Protein AF-A0A1I5J3M9-F1 (afdb_monomer_lite)

Secondary structure (DSSP, 8-state):
---HHHHHHHHHHHHIIIIIHHHHHHHHHHS----TTS-HHHHHHHHHHHHHHHHHHHHHHHHTTHHHHHHHHHHHTTSTTS-HHHHHHHHHHHHHHHHHHHHHHHHHTTTEEEEETTHHHHHHHHHHHHHHHHHHHHHHHHHHTTSS---HHHHHHHHHHHHHHHHHHHHHHTEEEEEETTSSEEEEEETTEEEEEE-SSS--EEEEETTEEEEE-SS-EEEEPPPPHHHHHHHHHHHHTT-

Sequence (243 aa):
MSTNFEKILLLILHSLIVFGYPMVTLYCMSQFYTNDRIENIKKKKTNYLVKTMVVMWVIILAVNDVFEKSWRYLLNIFDSETEASELINFALCVFLMEIILFLVIMSVNHDKINIYKYASARKIFLVAQLSSSIAWIILLLIRYSNIYKIEKKTMLICIWINLVLLTGFILSSSFNLSISKSRNWICVNQLFIQKLITSDEEHFKVKKCDNSYMISNGLTEVKIFRVNKSGLNRIECLLEVER

Foldseek 3Di:
DCPVVNLLVLLLVLLCLAQVLVLVLQLLLQFQQADPVDDDVVSVVVSVVVNVVSVVVVVVCVVVCVNVVSVVVLLCCLDPPHALVSVLSNLVSNVVSLVVVVVVVVVSCPQKDKAFPLVVQLVVLVVQLVVLSVVLNVVSVCVNVVVDDDHSVNNVVSVVSNSVSSNSNSQRSSQIWIAGNVRQWIWGGNRNDIDIDGCPPAQWDWDDDDQWIWIDRPPDIDTHGDGPPVSVVVVVVSRVVVD

Radius of gyration: 21.71 Å; chains: 1; bounding box: 48×36×60 Å

Structure (mmCIF, N/CA/C/O backbone):
data_AF-A0A1I5J3M9-F1
#
_entry.id   AF-A0A1I5J3M9-F1
#
loop_
_atom_site.group_PDB
_atom_site.id
_atom_site.type_symbol
_atom_site.label_atom_id
_atom_site.label_alt_id
_atom_site.label_comp_id
_atom_site.label_asym_id
_atom_site.label_entity_id
_atom_site.label_seq_id
_atom_site.pdbx_PDB_ins_code
_atom_site.Cartn_x
_atom_site.Cartn_y
_atom_site.Cartn_z
_atom_site.occupancy
_atom_site.B_iso_or_equiv
_atom_site.auth_seq_id
_atom_site.auth_comp_id
_atom_site.auth_asym_id
_atom_site.auth_atom_id
_atom_site.pdbx_PDB_model_num
ATOM 1 N N . MET A 1 1 ? -11.336 -17.449 32.419 1.00 45.75 1 MET A N 1
ATOM 2 C CA . MET A 1 1 ? -10.656 -16.142 32.340 1.00 45.75 1 MET A CA 1
ATOM 3 C C . MET A 1 1 ? -9.749 -16.182 31.126 1.00 45.75 1 MET A C 1
ATOM 5 O O . MET A 1 1 ? -8.671 -16.747 31.238 1.00 45.75 1 MET A O 1
ATOM 9 N N . SER A 1 2 ? -10.187 -15.668 29.971 1.00 52.28 2 SER A N 1
ATOM 10 C CA . SER A 1 2 ? -9.226 -15.355 28.909 1.00 52.28 2 SER A CA 1
ATOM 11 C C . SER A 1 2 ? -8.296 -14.296 29.482 1.00 52.28 2 SER A C 1
ATOM 13 O O . SER A 1 2 ? -8.767 -13.249 29.940 1.00 52.28 2 SER A O 1
ATOM 15 N N . THR A 1 3 ? -7.009 -14.593 29.564 1.00 74.38 3 THR A N 1
ATOM 16 C CA . THR A 1 3 ? -6.032 -13.651 30.115 1.00 74.38 3 THR A CA 1
ATOM 17 C C . THR A 1 3 ? -6.100 -12.330 29.333 1.00 74.38 3 THR A C 1
ATOM 19 O O . THR A 1 3 ? -6.378 -12.341 28.136 1.00 74.38 3 THR A O 1
ATOM 22 N N . ASN A 1 4 ? -5.869 -11.168 29.962 1.00 79.00 4 ASN A N 1
ATOM 23 C CA . ASN A 1 4 ? -5.841 -9.869 29.249 1.00 79.00 4 ASN A CA 1
ATOM 24 C C . ASN A 1 4 ? -4.944 -9.905 27.994 1.00 79.00 4 ASN A C 1
ATOM 26 O O . ASN A 1 4 ? -5.192 -9.208 27.014 1.00 79.00 4 ASN A O 1
ATOM 30 N N . PHE A 1 5 ? -3.939 -10.779 28.010 1.00 82.50 5 PHE A N 1
ATOM 31 C CA . PHE A 1 5 ? -3.099 -11.117 26.874 1.00 82.50 5 PHE A CA 1
ATOM 32 C C . PHE A 1 5 ? -3.868 -11.689 25.666 1.00 82.50 5 PHE A C 1
ATOM 34 O O . PHE A 1 5 ? -3.662 -11.223 24.549 1.00 82.50 5 PHE A O 1
ATOM 41 N N . GLU A 1 6 ? -4.784 -12.643 25.861 1.00 86.38 6 GLU A N 1
ATOM 42 C CA . GLU A 1 6 ? -5.608 -13.216 24.781 1.00 86.38 6 GLU A CA 1
ATOM 43 C C . GLU A 1 6 ? -6.490 -12.159 24.113 1.00 86.38 6 GLU A C 1
ATOM 45 O O . GLU A 1 6 ? -6.593 -12.126 22.887 1.00 86.38 6 GLU A O 1
ATOM 50 N N . LYS A 1 7 ? -7.076 -11.250 24.905 1.00 83.81 7 LYS A N 1
ATOM 51 C CA . LYS A 1 7 ? -7.868 -10.131 24.373 1.00 83.81 7 LYS A CA 1
ATOM 52 C C . LYS A 1 7 ? -7.024 -9.219 23.483 1.00 83.81 7 LYS A C 1
ATOM 54 O O . LYS A 1 7 ? -7.454 -8.863 22.387 1.00 83.81 7 LYS A O 1
ATOM 59 N N . ILE A 1 8 ? -5.814 -8.870 23.929 1.00 85.44 8 ILE A N 1
ATOM 60 C CA . ILE A 1 8 ? -4.873 -8.052 23.150 1.00 85.44 8 ILE A CA 1
ATOM 61 C C . ILE A 1 8 ? -4.453 -8.785 21.869 1.00 85.44 8 ILE A C 1
ATOM 63 O O . ILE A 1 8 ? -4.427 -8.184 20.798 1.00 85.44 8 ILE A O 1
ATOM 67 N N . LEU A 1 9 ? -4.174 -10.088 21.943 1.00 88.56 9 LEU A N 1
ATOM 68 C CA . LEU A 1 9 ? -3.794 -10.883 20.775 1.00 88.56 9 LEU A CA 1
ATOM 69 C C . LEU A 1 9 ? -4.918 -10.938 19.728 1.00 88.56 9 LEU A C 1
ATOM 71 O O . LEU A 1 9 ? -4.662 -10.725 18.542 1.00 88.56 9 LEU A O 1
ATOM 75 N N . LEU A 1 10 ? -6.164 -11.167 20.158 1.00 90.12 10 LEU A N 1
ATOM 76 C CA . LEU A 1 10 ? -7.339 -11.136 19.280 1.00 90.12 10 LEU A CA 1
ATOM 77 C C . LEU A 1 10 ? -7.523 -9.760 18.638 1.00 90.12 10 LEU A C 1
ATOM 79 O O . LEU A 1 10 ? -7.796 -9.661 17.442 1.00 90.12 10 LEU A O 1
ATOM 83 N N . LEU A 1 11 ? -7.316 -8.693 19.409 1.00 89.12 11 LEU A N 1
ATOM 84 C CA . LEU A 1 11 ? -7.400 -7.323 18.920 1.00 89.12 11 LEU A CA 1
ATOM 85 C C . LEU A 1 11 ? -6.378 -7.034 17.818 1.00 89.12 11 LEU A C 1
ATOM 87 O O . LEU A 1 11 ? -6.728 -6.457 16.785 1.00 89.12 11 LEU A O 1
ATOM 91 N N . ILE A 1 12 ? -5.131 -7.471 18.016 1.00 89.81 12 ILE A N 1
ATOM 92 C CA . ILE A 1 12 ? -4.054 -7.357 17.028 1.00 89.81 12 ILE A CA 1
ATOM 93 C C . ILE A 1 12 ? -4.412 -8.145 15.768 1.00 89.81 12 ILE A C 1
ATOM 95 O O . ILE A 1 12 ? -4.296 -7.611 14.665 1.00 89.81 12 ILE A O 1
ATOM 99 N N . LEU A 1 13 ? -4.879 -9.387 15.917 1.00 92.25 13 LEU A N 1
ATOM 100 C CA . LEU A 1 13 ? -5.241 -10.253 14.796 1.00 92.25 13 LEU A CA 1
ATOM 101 C C . LEU A 1 13 ? -6.371 -9.650 13.952 1.00 92.25 13 LEU A C 1
ATOM 103 O O . LEU A 1 13 ? -6.230 -9.521 12.736 1.00 92.25 13 LEU A O 1
ATOM 107 N N . HIS A 1 14 ? -7.471 -9.235 14.582 1.00 92.19 14 HIS A N 1
ATOM 108 C CA . HIS A 1 14 ? -8.600 -8.640 13.866 1.00 92.19 14 HIS A CA 1
ATOM 109 C C . HIS A 1 14 ? -8.229 -7.293 13.232 1.00 92.19 14 HIS A C 1
ATOM 111 O O . HIS A 1 14 ? -8.630 -7.020 12.099 1.00 92.19 14 HIS A O 1
ATOM 117 N N . SER A 1 15 ? -7.394 -6.488 13.898 1.00 89.12 15 SER A N 1
ATOM 118 C CA . SER A 1 15 ? -6.856 -5.250 13.317 1.00 89.12 15 SER A CA 1
ATOM 119 C C . SER A 1 15 ? -5.950 -5.529 12.114 1.00 89.12 15 SER A C 1
ATOM 121 O O . SER A 1 15 ? -6.024 -4.815 11.114 1.00 89.12 15 SER A O 1
ATOM 123 N N . LEU A 1 16 ? -5.133 -6.588 12.157 1.00 90.25 16 LEU A N 1
ATOM 124 C CA . LEU A 1 16 ? -4.299 -7.005 11.027 1.00 90.25 16 LEU A CA 1
ATOM 125 C C . LEU A 1 16 ? -5.157 -7.420 9.834 1.00 90.25 16 LEU A C 1
ATOM 127 O O . LEU A 1 16 ? -4.876 -7.004 8.715 1.00 90.25 16 LEU A O 1
ATOM 131 N N . ILE A 1 17 ? -6.209 -8.206 10.067 1.00 91.50 17 ILE A N 1
ATOM 132 C CA . ILE A 1 17 ? -7.122 -8.670 9.017 1.00 91.50 17 ILE A CA 1
ATOM 133 C C . ILE A 1 17 ? -7.850 -7.495 8.358 1.00 91.50 17 ILE A C 1
ATOM 135 O O . ILE A 1 17 ? -7.991 -7.482 7.140 1.00 91.50 17 ILE A O 1
ATOM 139 N N . VAL A 1 18 ? -8.310 -6.512 9.133 1.00 89.38 18 VAL A N 1
ATOM 140 C CA . VAL A 1 18 ? -9.121 -5.399 8.610 1.00 89.38 18 VAL A CA 1
ATOM 141 C C . VAL A 1 18 ? -8.263 -4.282 8.015 1.00 89.38 18 VAL A C 1
ATOM 143 O O . VAL A 1 18 ? -8.567 -3.794 6.929 1.00 89.38 18 VAL A O 1
ATOM 146 N N . PHE A 1 19 ? -7.199 -3.864 8.701 1.00 86.12 19 PHE A N 1
ATOM 147 C CA . PHE A 1 19 ? -6.425 -2.675 8.324 1.00 86.12 19 PHE A CA 1
ATOM 148 C C . PHE A 1 19 ? -5.106 -3.016 7.634 1.00 86.12 19 PHE A C 1
ATOM 150 O O . PHE A 1 19 ? -4.717 -2.346 6.681 1.00 86.12 19 PHE A O 1
ATOM 157 N N . GLY A 1 20 ? -4.412 -4.061 8.085 1.00 87.12 20 GLY A N 1
ATOM 158 C CA . GLY A 1 20 ? -3.105 -4.429 7.539 1.00 87.12 20 GLY A CA 1
ATOM 159 C C . GLY A 1 20 ? -3.219 -5.164 6.206 1.00 87.12 20 GLY A C 1
ATOM 160 O O . GLY A 1 20 ? -2.681 -4.735 5.184 1.00 87.12 20 GLY A O 1
ATOM 161 N N . TYR A 1 21 ? -3.943 -6.279 6.206 1.00 89.00 21 TYR A N 1
ATOM 162 C CA . TYR A 1 21 ? -3.964 -7.236 5.110 1.00 89.00 21 TYR A CA 1
ATOM 163 C C . TYR A 1 21 ? -4.503 -6.659 3.786 1.00 89.00 21 TYR A C 1
ATOM 165 O O . TYR A 1 21 ? -3.836 -6.838 2.760 1.00 89.00 21 TYR A O 1
ATOM 173 N N . PRO A 1 22 ? -5.620 -5.898 3.752 1.00 89.75 22 PRO A N 1
ATOM 174 C CA . PRO A 1 22 ? -6.106 -5.286 2.516 1.00 89.75 22 PRO A CA 1
ATOM 175 C C . PRO A 1 22 ? -5.127 -4.253 1.954 1.00 89.75 22 PRO A C 1
ATOM 177 O O . PRO A 1 22 ? -4.939 -4.175 0.742 1.00 89.75 22 PRO A O 1
ATOM 180 N N . MET A 1 23 ? -4.455 -3.498 2.825 1.00 88.88 23 MET A N 1
ATOM 181 C CA . MET A 1 23 ? -3.492 -2.471 2.427 1.00 88.88 23 MET A CA 1
ATOM 182 C C . MET A 1 23 ? -2.207 -3.079 1.859 1.00 88.88 23 MET A C 1
ATOM 184 O O . MET A 1 23 ? -1.745 -2.663 0.794 1.00 88.88 23 MET A O 1
ATOM 188 N N . VAL A 1 24 ? -1.665 -4.117 2.505 1.00 87.75 24 VAL A N 1
ATOM 189 C CA . VAL A 1 24 ? -0.533 -4.893 1.969 1.00 87.75 24 VAL A CA 1
ATOM 190 C C . VAL A 1 24 ? -0.911 -5.524 0.631 1.00 87.75 24 VAL A C 1
ATOM 192 O O . VAL A 1 24 ? -0.144 -5.437 -0.326 1.00 87.75 24 VAL A O 1
ATOM 195 N N . THR A 1 25 ? -2.112 -6.096 0.533 1.00 90.88 25 THR A N 1
ATOM 196 C CA . THR A 1 25 ? -2.615 -6.697 -0.707 1.00 90.88 25 THR A CA 1
ATOM 197 C C . THR A 1 25 ? -2.680 -5.675 -1.834 1.00 90.88 25 THR A C 1
ATOM 199 O O . THR A 1 25 ? -2.143 -5.916 -2.917 1.00 90.88 25 THR A O 1
ATOM 202 N N . LEU A 1 26 ? -3.285 -4.514 -1.576 1.00 90.94 26 LEU A N 1
ATOM 203 C CA . LEU A 1 26 ? -3.384 -3.432 -2.546 1.00 90.94 26 LEU A CA 1
ATOM 204 C C . LEU A 1 26 ? -1.997 -2.991 -3.024 1.00 90.94 26 LEU A C 1
ATOM 206 O O . LEU A 1 26 ? -1.785 -2.861 -4.229 1.00 90.94 26 LEU A O 1
ATOM 210 N N . TYR A 1 27 ? -1.046 -2.830 -2.100 1.00 89.00 27 TYR A N 1
ATOM 211 C CA . TYR A 1 27 ? 0.335 -2.477 -2.420 1.00 89.00 27 TYR A CA 1
ATOM 212 C C . TYR A 1 27 ? 1.037 -3.553 -3.267 1.00 89.00 27 TYR A C 1
ATOM 214 O O . TYR A 1 27 ? 1.650 -3.239 -4.287 1.00 89.00 27 TYR A O 1
ATOM 222 N N . CYS A 1 28 ? 0.923 -4.833 -2.903 1.00 88.50 28 CYS A N 1
ATOM 223 C CA . CYS A 1 28 ? 1.492 -5.940 -3.678 1.00 88.50 28 CYS A CA 1
ATOM 224 C C . CYS A 1 28 ? 0.889 -6.029 -5.084 1.00 88.50 28 CYS A C 1
ATOM 226 O O . CYS A 1 28 ? 1.600 -6.288 -6.057 1.00 88.50 28 CYS A O 1
ATOM 228 N N . MET A 1 29 ? -0.416 -5.791 -5.213 1.00 90.88 29 MET A N 1
ATOM 229 C CA . MET A 1 29 ? -1.095 -5.808 -6.505 1.00 90.88 29 MET A CA 1
ATOM 230 C C . MET A 1 29 ? -0.683 -4.640 -7.390 1.00 90.88 29 MET A C 1
ATOM 232 O O . MET A 1 29 ? -0.606 -4.819 -8.606 1.00 90.88 29 MET A O 1
ATOM 236 N N . SER A 1 30 ? -0.369 -3.487 -6.802 1.00 90.81 30 SER A N 1
ATOM 237 C CA . SER A 1 30 ? -0.086 -2.249 -7.524 1.00 90.81 30 SER A CA 1
ATOM 238 C C . SER A 1 30 ? 1.397 -1.995 -7.827 1.00 90.81 30 SER A C 1
ATOM 240 O O . SER A 1 30 ? 1.723 -1.098 -8.605 1.00 90.81 30 SER A O 1
ATOM 242 N N . GLN A 1 31 ? 2.304 -2.781 -7.244 1.00 87.81 31 GLN A N 1
ATOM 243 C CA . GLN A 1 31 ? 3.750 -2.667 -7.449 1.00 87.81 31 GLN A CA 1
ATOM 244 C C . GLN A 1 31 ? 4.310 -3.886 -8.182 1.00 87.81 31 GLN A C 1
ATOM 246 O O . GLN A 1 31 ? 3.776 -4.993 -8.097 1.00 87.81 31 GLN A O 1
ATOM 251 N N . PHE A 1 32 ? 5.410 -3.698 -8.906 1.00 86.56 32 PHE A N 1
ATOM 252 C CA . PHE A 1 32 ? 6.241 -4.795 -9.386 1.00 86.56 32 PHE A CA 1
ATOM 253 C C . PHE A 1 32 ? 7.258 -5.173 -8.304 1.00 86.56 32 PHE A C 1
ATOM 255 O O . PHE A 1 32 ? 8.109 -4.367 -7.924 1.00 86.56 32 PHE A O 1
ATOM 262 N N . TYR A 1 33 ? 7.192 -6.409 -7.815 1.00 77.75 33 TYR A N 1
ATOM 263 C CA . TYR A 1 33 ? 8.132 -6.921 -6.828 1.00 77.75 33 TYR A CA 1
ATOM 264 C C . TYR A 1 33 ? 9.394 -7.463 -7.507 1.00 77.75 33 TYR A C 1
ATOM 266 O O . TYR A 1 33 ? 9.352 -8.426 -8.274 1.00 77.75 33 TYR A O 1
ATOM 274 N N . THR A 1 34 ? 10.534 -6.847 -7.203 1.00 71.56 34 THR A N 1
ATOM 275 C CA . THR A 1 34 ? 11.861 -7.302 -7.629 1.00 71.56 34 THR A CA 1
ATOM 276 C C . THR A 1 34 ? 12.726 -7.601 -6.410 1.00 71.56 34 THR A C 1
ATOM 278 O O . THR A 1 34 ? 12.855 -6.755 -5.521 1.00 71.56 34 THR A O 1
ATOM 281 N N . ASN A 1 35 ? 13.324 -8.794 -6.394 1.00 65.75 35 ASN A N 1
ATOM 282 C CA . ASN A 1 35 ? 14.407 -9.164 -5.487 1.00 65.75 35 ASN A CA 1
ATOM 283 C C . ASN A 1 35 ? 15.722 -9.123 -6.280 1.00 65.75 35 ASN A C 1
ATOM 285 O O . ASN A 1 35 ? 15.808 -9.702 -7.369 1.00 65.75 35 ASN A O 1
ATOM 289 N N . ASP A 1 36 ? 16.724 -8.416 -5.761 1.00 58.50 36 ASP A N 1
ATOM 290 C CA . ASP A 1 36 ? 17.990 -8.172 -6.458 1.00 58.50 36 ASP A CA 1
ATOM 291 C C . ASP A 1 36 ? 18.854 -9.433 -6.620 1.00 58.50 36 ASP A C 1
ATOM 293 O O . ASP A 1 36 ? 19.755 -9.447 -7.452 1.00 58.50 36 ASP A O 1
ATOM 297 N N . ARG A 1 37 ? 18.533 -10.527 -5.915 1.00 57.50 37 ARG A N 1
ATOM 298 C CA . ARG A 1 37 ? 19.267 -11.807 -5.981 1.00 57.50 37 ARG A CA 1
ATOM 299 C C . ARG A 1 37 ? 18.858 -12.742 -7.126 1.00 57.50 37 ARG A C 1
ATOM 301 O O . ARG A 1 37 ? 19.311 -13.881 -7.170 1.00 57.50 37 ARG A O 1
ATOM 308 N N . ILE A 1 38 ? 17.940 -12.328 -7.996 1.00 59.50 38 ILE A N 1
ATOM 309 C CA . ILE A 1 38 ? 17.234 -13.240 -8.904 1.00 59.50 38 ILE A CA 1
ATOM 310 C C . ILE A 1 38 ? 17.395 -12.786 -10.364 1.00 59.50 38 ILE A C 1
ATOM 312 O O . ILE A 1 38 ? 17.291 -11.603 -10.646 1.00 59.50 38 ILE A O 1
ATOM 316 N N . GLU A 1 39 ? 17.613 -13.705 -11.307 1.00 61.03 39 GLU A N 1
ATOM 317 C CA . GLU A 1 39 ? 17.683 -13.415 -12.756 1.00 61.03 39 GLU A CA 1
ATOM 318 C C . GLU A 1 39 ? 16.331 -12.960 -13.344 1.00 61.03 39 GLU A C 1
ATOM 320 O O . GLU A 1 39 ? 15.264 -13.255 -12.803 1.00 61.03 39 GLU A O 1
ATOM 325 N N . ASN A 1 40 ? 16.350 -12.292 -14.502 1.00 65.00 40 ASN A N 1
ATOM 326 C CA . ASN A 1 40 ? 15.195 -11.644 -15.142 1.00 65.00 40 ASN A CA 1
ATOM 327 C C . ASN A 1 40 ? 13.920 -12.518 -15.241 1.00 65.00 40 ASN A C 1
ATOM 329 O O . ASN A 1 40 ? 12.852 -12.138 -14.749 1.00 65.00 40 ASN A O 1
ATOM 333 N N . ILE A 1 41 ? 14.025 -13.728 -15.811 1.00 66.38 41 ILE A N 1
ATOM 334 C CA . ILE A 1 41 ? 12.883 -14.656 -15.955 1.00 66.38 41 ILE A CA 1
ATOM 335 C C . ILE A 1 41 ? 12.323 -15.046 -14.584 1.00 66.38 41 ILE A C 1
ATOM 337 O O . ILE A 1 41 ? 11.105 -15.093 -14.381 1.00 66.38 41 ILE A O 1
ATOM 341 N N . LYS A 1 42 ? 13.213 -15.299 -13.624 1.00 73.06 42 LYS A N 1
ATOM 342 C CA . LYS A 1 42 ? 12.837 -15.675 -12.265 1.00 73.06 42 LYS A CA 1
ATOM 343 C C . LYS A 1 42 ? 12.169 -14.490 -11.538 1.00 73.06 42 LYS A C 1
ATOM 345 O O . LYS A 1 42 ? 11.151 -14.714 -10.890 1.00 73.06 42 LYS A O 1
ATOM 350 N N . LYS A 1 43 ? 12.604 -13.230 -11.743 1.00 74.81 43 LYS A N 1
ATOM 351 C CA . LYS A 1 43 ? 11.946 -12.023 -11.181 1.00 74.81 43 LYS A CA 1
ATOM 352 C C . LYS A 1 43 ? 10.483 -11.903 -11.619 1.00 74.81 43 LYS A C 1
ATOM 354 O O . LYS A 1 43 ? 9.606 -11.689 -10.782 1.00 74.81 43 LYS A O 1
ATOM 359 N N . LYS A 1 44 ? 10.202 -12.069 -12.920 1.00 76.69 44 LYS A N 1
ATOM 360 C CA . LYS A 1 44 ? 8.829 -11.986 -13.459 1.00 76.69 44 LYS A CA 1
ATOM 361 C C . LYS A 1 44 ? 7.923 -13.073 -12.872 1.00 76.69 44 LYS A C 1
ATOM 363 O O . LYS A 1 44 ? 6.807 -12.766 -12.451 1.00 76.69 44 LYS A O 1
ATOM 368 N N . LYS A 1 45 ? 8.418 -14.316 -12.788 1.00 82.56 45 LYS A N 1
ATOM 369 C CA . LYS A 1 45 ? 7.685 -15.444 -12.186 1.00 82.56 45 LYS A CA 1
ATOM 370 C C . LYS A 1 45 ? 7.384 -15.209 -10.704 1.00 82.56 45 LYS A C 1
ATOM 372 O O . LYS A 1 45 ? 6.245 -15.403 -10.290 1.00 82.56 45 LYS A O 1
ATOM 377 N N . THR A 1 46 ? 8.358 -14.737 -9.922 1.00 82.50 46 THR A N 1
ATOM 378 C CA . THR A 1 46 ? 8.158 -14.429 -8.496 1.00 82.50 46 THR A CA 1
ATOM 379 C C . THR A 1 46 ? 7.101 -13.346 -8.287 1.00 82.50 46 THR A C 1
ATOM 381 O O . THR A 1 46 ? 6.214 -13.525 -7.459 1.00 82.50 46 THR A O 1
ATOM 384 N N . ASN A 1 47 ? 7.143 -12.253 -9.058 1.00 87.06 47 ASN A N 1
ATOM 385 C CA . ASN A 1 47 ? 6.137 -11.192 -8.968 1.00 87.06 47 ASN A CA 1
ATOM 386 C C . ASN A 1 47 ? 4.716 -11.716 -9.244 1.00 87.06 47 ASN A C 1
ATOM 388 O O . ASN A 1 47 ? 3.793 -11.429 -8.485 1.00 87.06 47 ASN A O 1
ATOM 392 N N . TYR A 1 48 ? 4.543 -12.517 -10.301 1.00 87.19 48 TYR A N 1
ATOM 393 C CA . TYR A 1 48 ? 3.249 -13.124 -10.624 1.00 87.19 48 TYR A CA 1
ATOM 394 C C . TYR A 1 48 ? 2.758 -14.074 -9.522 1.00 87.19 48 TYR A C 1
ATOM 396 O O . TYR A 1 48 ? 1.590 -14.022 -9.132 1.00 87.19 48 TYR A O 1
ATOM 404 N N . LEU A 1 49 ? 3.653 -14.909 -8.987 1.00 88.31 49 LEU A N 1
ATOM 405 C CA . LEU A 1 49 ? 3.333 -15.853 -7.919 1.00 88.31 49 LEU A CA 1
ATOM 406 C C . LEU A 1 49 ? 2.868 -15.131 -6.649 1.00 88.31 49 LEU A C 1
ATOM 408 O O . LEU A 1 49 ? 1.810 -15.467 -6.127 1.00 88.31 49 LEU A O 1
ATOM 412 N N . VAL A 1 50 ? 3.586 -14.093 -6.204 1.00 88.19 50 VAL A N 1
ATOM 413 C CA . VAL A 1 50 ? 3.189 -13.298 -5.027 1.00 88.19 50 VAL A CA 1
ATOM 414 C C . VAL A 1 50 ? 1.804 -12.682 -5.224 1.00 88.19 50 VAL A C 1
ATOM 416 O O . VAL A 1 50 ? 0.958 -12.801 -4.342 1.00 88.19 50 VAL A O 1
ATOM 419 N N . LYS A 1 51 ? 1.532 -12.078 -6.388 1.00 90.75 51 LYS A N 1
ATOM 420 C CA . LYS A 1 51 ? 0.216 -11.486 -6.680 1.00 90.75 51 LYS A CA 1
ATOM 421 C C . LYS A 1 51 ? -0.898 -12.524 -6.662 1.00 90.75 51 LYS A C 1
ATOM 423 O O . LYS A 1 51 ? -1.929 -12.302 -6.037 1.00 90.75 51 LYS A O 1
ATOM 428 N N . THR A 1 52 ? -0.665 -13.670 -7.296 1.00 90.75 52 THR A N 1
ATOM 429 C CA . THR A 1 52 ? -1.638 -14.768 -7.346 1.00 90.75 52 THR A CA 1
ATOM 430 C C . THR A 1 52 ? -1.945 -15.290 -5.945 1.00 90.75 52 THR A C 1
ATOM 432 O O . THR A 1 52 ? -3.112 -15.428 -5.589 1.00 90.75 52 THR A O 1
ATOM 435 N N . MET A 1 53 ? -0.914 -15.513 -5.123 1.00 91.44 53 MET A N 1
ATOM 436 C CA . MET A 1 53 ? -1.088 -15.948 -3.736 1.00 91.44 53 MET A CA 1
ATOM 437 C C . MET A 1 53 ? -1.902 -14.933 -2.939 1.00 91.44 53 MET A C 1
ATOM 439 O O . MET A 1 53 ? -2.873 -15.303 -2.292 1.00 91.44 53 MET A O 1
ATOM 443 N N . VAL A 1 54 ? -1.536 -13.653 -3.004 1.00 91.00 54 VAL A N 1
ATOM 444 C CA . VAL A 1 54 ? -2.215 -12.581 -2.270 1.00 91.00 54 VAL A CA 1
ATOM 445 C C . VAL A 1 54 ? -3.696 -12.474 -2.667 1.00 91.00 54 VAL A C 1
ATOM 447 O O . VAL A 1 54 ? -4.555 -12.405 -1.793 1.00 91.00 54 VAL A O 1
ATOM 450 N N . VAL A 1 55 ? -4.024 -12.549 -3.962 1.00 90.69 55 VAL A N 1
ATOM 451 C CA . VAL A 1 55 ? -5.423 -12.556 -4.433 1.00 90.69 55 VAL A CA 1
ATOM 452 C C . VAL A 1 55 ? -6.173 -13.799 -3.953 1.00 90.69 55 VAL A C 1
ATOM 454 O O . VAL A 1 55 ? -7.293 -13.684 -3.460 1.00 90.69 55 VAL A O 1
ATOM 457 N N . MET A 1 56 ? -5.559 -14.979 -4.059 1.00 93.38 56 MET A N 1
ATOM 458 C CA . MET A 1 56 ? -6.157 -16.235 -3.600 1.00 93.38 56 MET A CA 1
ATOM 459 C C . MET A 1 56 ? -6.500 -16.173 -2.108 1.00 93.38 56 MET A C 1
ATOM 461 O O . MET A 1 56 ? -7.601 -16.545 -1.712 1.00 93.38 56 MET A O 1
ATOM 465 N N . TRP A 1 57 ? -5.591 -15.654 -1.286 1.00 92.44 57 TRP A N 1
ATOM 466 C CA . TRP A 1 57 ? -5.821 -15.485 0.144 1.00 92.44 57 TRP A CA 1
ATOM 467 C C . TRP A 1 57 ? -6.941 -14.482 0.446 1.00 92.44 57 TRP A C 1
ATOM 469 O O . TRP A 1 57 ? -7.774 -14.774 1.299 1.00 92.44 57 TRP A O 1
ATOM 479 N N . VAL A 1 58 ? -7.034 -13.354 -0.273 1.00 92.94 58 VAL A N 1
ATOM 480 C CA . VAL A 1 58 ? -8.187 -12.438 -0.146 1.00 92.94 58 VAL A CA 1
ATOM 481 C C . VAL A 1 58 ? -9.498 -13.164 -0.430 1.00 92.94 58 VAL A C 1
ATOM 483 O O . VAL A 1 58 ? -10.441 -13.024 0.345 1.00 92.94 58 VAL A O 1
ATOM 486 N N . ILE A 1 59 ? -9.559 -13.958 -1.504 1.00 93.00 59 ILE A N 1
ATOM 487 C CA . ILE A 1 59 ? -10.764 -14.716 -1.868 1.00 93.00 59 ILE A CA 1
ATOM 488 C C . ILE A 1 59 ? -11.116 -15.721 -0.767 1.00 93.00 59 ILE A C 1
ATOM 490 O O . ILE A 1 59 ? -12.261 -15.753 -0.328 1.00 93.00 59 ILE A O 1
ATOM 494 N N . ILE A 1 60 ? -10.144 -16.496 -0.274 1.00 94.81 60 ILE A N 1
ATOM 495 C CA . ILE A 1 60 ? -10.361 -17.468 0.810 1.00 94.81 60 ILE A CA 1
ATOM 496 C C . ILE A 1 60 ? -10.894 -16.767 2.065 1.00 94.81 60 ILE A C 1
ATOM 498 O O . ILE A 1 60 ? -11.877 -17.220 2.650 1.00 94.81 60 ILE A O 1
ATOM 502 N N . LEU A 1 61 ? -10.280 -15.655 2.477 1.00 94.50 61 LEU A N 1
ATOM 503 C CA . LEU A 1 61 ? -10.708 -14.903 3.658 1.00 94.50 61 LEU A CA 1
ATOM 504 C C . LEU A 1 61 ? -12.104 -14.292 3.478 1.00 94.50 61 LEU A C 1
ATOM 506 O O . LEU A 1 61 ? -12.889 -14.286 4.425 1.00 94.50 61 LEU A O 1
ATOM 510 N N . ALA A 1 62 ? -12.427 -13.810 2.277 1.00 92.81 62 ALA A N 1
ATOM 511 C CA . ALA A 1 62 ? -13.739 -13.260 1.959 1.00 92.81 62 ALA A CA 1
ATOM 512 C C . ALA A 1 62 ? -14.835 -14.336 1.962 1.00 92.81 62 ALA A C 1
ATOM 514 O O . ALA A 1 62 ? -15.854 -14.140 2.608 1.00 92.81 62 ALA A O 1
ATOM 515 N N . VAL A 1 63 ? -14.607 -15.487 1.317 1.00 96.19 63 VAL A N 1
ATOM 516 C CA . VAL A 1 63 ? -15.575 -16.603 1.246 1.00 96.19 63 VAL A CA 1
ATOM 517 C C . VAL A 1 63 ? -15.884 -17.199 2.624 1.00 96.19 63 VAL A C 1
ATOM 519 O O . VAL A 1 63 ? -16.966 -17.732 2.834 1.00 96.19 63 VAL A O 1
ATOM 522 N N . ASN A 1 64 ? -14.950 -17.106 3.574 1.00 96.06 64 ASN A N 1
ATOM 523 C CA . ASN A 1 64 ? -15.136 -17.594 4.945 1.00 96.06 64 ASN A CA 1
ATOM 524 C C . ASN A 1 64 ? -15.650 -16.510 5.923 1.00 96.06 64 ASN A C 1
ATOM 526 O O . ASN A 1 64 ? -15.620 -16.703 7.149 1.00 96.06 64 ASN A O 1
ATOM 530 N N . ASP A 1 65 ? -16.090 -15.359 5.401 1.00 95.94 65 ASP A N 1
ATOM 531 C CA . ASP A 1 65 ? -16.571 -14.186 6.145 1.00 95.94 65 ASP A CA 1
ATOM 532 C C . ASP A 1 65 ? -15.561 -13.641 7.168 1.00 95.94 65 ASP A C 1
ATOM 534 O O . ASP A 1 65 ? -15.931 -13.019 8.167 1.00 95.94 65 ASP A O 1
ATOM 538 N N . VAL A 1 66 ? -14.261 -13.879 6.965 1.00 95.94 66 VAL A N 1
ATOM 539 C CA . VAL A 1 66 ? -13.227 -13.523 7.949 1.00 95.94 66 VAL A CA 1
ATOM 540 C C . VAL A 1 66 ? -13.126 -12.006 8.102 1.00 95.94 66 VAL A C 1
ATOM 542 O O . VAL A 1 66 ? -12.982 -11.512 9.223 1.00 95.94 66 VAL A O 1
ATOM 545 N N . PHE A 1 67 ? -13.259 -11.256 7.003 1.00 93.44 67 PHE A N 1
ATOM 546 C CA . PHE A 1 67 ? -13.280 -9.791 7.040 1.00 93.44 67 PHE A CA 1
ATOM 547 C C . PHE A 1 67 ? -14.512 -9.255 7.772 1.00 93.44 67 PHE A C 1
ATOM 549 O O . PHE A 1 67 ? -14.373 -8.383 8.624 1.00 93.44 67 PHE A O 1
ATOM 556 N N . GLU A 1 68 ? -15.699 -9.798 7.493 1.00 94.12 68 GLU A N 1
ATOM 557 C CA . GLU A 1 68 ? -16.943 -9.370 8.139 1.00 94.12 68 GLU A CA 1
ATOM 558 C C . GLU A 1 68 ? -16.929 -9.676 9.640 1.00 94.12 68 GLU A C 1
ATOM 560 O O . GLU A 1 68 ? -17.213 -8.794 10.452 1.00 94.12 68 GLU A O 1
ATOM 565 N N . LYS A 1 69 ? -16.540 -10.898 10.025 1.00 94.88 69 LYS A N 1
ATOM 566 C CA . LYS A 1 69 ? -16.415 -11.307 11.433 1.00 94.88 69 LYS A CA 1
ATOM 567 C C . LYS A 1 69 ? -15.404 -10.438 12.172 1.00 94.88 69 LYS A C 1
ATOM 569 O O . LYS A 1 69 ? -15.688 -9.979 13.276 1.00 94.88 69 LYS A O 1
ATOM 574 N N . SER A 1 70 ? -14.260 -10.160 11.547 1.00 94.12 70 SER A N 1
ATOM 575 C CA . SER A 1 70 ? -13.236 -9.290 12.133 1.00 94.12 70 SER A CA 1
ATOM 576 C C . SER A 1 70 ? -13.715 -7.853 12.274 1.00 94.12 70 SER A C 1
ATOM 578 O O . SER A 1 70 ? -13.520 -7.245 13.319 1.00 94.12 70 SER A O 1
ATOM 580 N N . TRP A 1 71 ? -14.399 -7.316 11.264 1.00 91.06 71 TRP A N 1
ATOM 581 C CA . TRP A 1 71 ? -14.971 -5.978 11.334 1.00 91.06 71 TRP A CA 1
ATOM 582 C C . TRP A 1 71 ? -16.022 -5.866 12.441 1.00 91.06 71 TRP A C 1
ATOM 584 O O . TRP A 1 71 ? -15.958 -4.944 13.248 1.00 91.06 71 TRP A O 1
ATOM 594 N N . ARG A 1 72 ? -16.946 -6.831 12.540 1.00 91.19 72 ARG A N 1
ATOM 595 C CA . ARG A 1 72 ? -17.951 -6.877 13.615 1.00 91.19 72 ARG A CA 1
ATOM 596 C C . ARG A 1 72 ? -17.311 -6.959 14.996 1.00 91.19 72 ARG A C 1
ATOM 598 O O . ARG A 1 72 ? -17.722 -6.220 15.883 1.00 91.19 72 ARG A O 1
ATOM 605 N N . TYR A 1 73 ? -16.283 -7.792 15.161 1.00 90.81 73 TYR A N 1
ATOM 606 C CA . TYR A 1 73 ? -15.530 -7.872 16.413 1.00 90.81 73 TYR A CA 1
ATOM 607 C C . TYR A 1 73 ? -14.974 -6.500 16.818 1.00 90.81 73 TYR A C 1
ATOM 609 O O . TYR A 1 73 ? -15.187 -6.055 17.941 1.00 90.81 73 TYR A O 1
ATOM 617 N N . LEU A 1 74 ? -14.332 -5.789 15.885 1.00 88.25 74 LEU A N 1
ATOM 618 C CA . LEU A 1 74 ? -13.783 -4.456 16.149 1.00 88.25 74 LEU A CA 1
ATOM 619 C C . LEU A 1 74 ? -14.870 -3.397 16.396 1.00 88.25 74 LEU A C 1
ATOM 621 O O . LEU A 1 74 ? -14.671 -2.494 17.204 1.00 88.25 74 LEU A O 1
ATOM 625 N N . LEU A 1 75 ? -16.029 -3.498 15.736 1.00 85.81 75 LEU A N 1
ATOM 626 C CA . LEU A 1 75 ? -17.157 -2.587 15.957 1.00 85.81 75 LEU A CA 1
ATOM 627 C C . LEU A 1 75 ? -17.759 -2.706 17.361 1.00 85.81 75 LEU A C 1
ATOM 629 O O . LEU A 1 75 ? -18.219 -1.694 17.898 1.00 85.81 75 LEU A O 1
ATOM 633 N N . ASN A 1 76 ? -17.754 -3.908 17.939 1.00 85.88 76 ASN A N 1
ATOM 634 C CA . ASN A 1 76 ? -18.295 -4.160 19.277 1.00 85.88 76 ASN A CA 1
ATOM 635 C C . ASN A 1 76 ? -17.461 -3.477 20.375 1.00 85.88 76 ASN A C 1
ATOM 637 O O . ASN A 1 76 ? -17.998 -3.101 21.408 1.00 85.88 76 ASN A O 1
ATOM 641 N N . ILE A 1 77 ? -16.176 -3.198 20.123 1.00 82.75 77 ILE A N 1
ATOM 642 C CA . ILE A 1 77 ? -15.305 -2.443 21.049 1.00 82.75 77 ILE A CA 1
ATOM 643 C C . ILE A 1 77 ? -15.830 -1.014 21.269 1.00 82.75 77 ILE A C 1
ATOM 645 O O . ILE A 1 77 ? -15.561 -0.373 22.282 1.00 82.75 77 ILE A O 1
ATOM 649 N N . PHE A 1 78 ? -16.602 -0.480 20.320 1.00 75.75 78 PHE A N 1
ATOM 650 C CA . PHE A 1 78 ? -17.190 0.851 20.445 1.00 75.75 78 PHE A CA 1
ATOM 651 C C . PHE A 1 78 ? -18.496 0.885 21.237 1.00 75.75 78 PHE A C 1
ATOM 653 O O . PHE A 1 78 ? -19.085 1.965 21.356 1.00 75.75 78 PHE A O 1
ATOM 660 N N . ASP A 1 79 ? -18.961 -0.246 21.763 1.00 75.88 79 ASP A N 1
ATOM 661 C CA . ASP A 1 79 ? -20.176 -0.287 22.566 1.00 75.88 79 ASP A CA 1
ATOM 662 C C . ASP A 1 79 ? -19.963 0.385 23.926 1.00 75.88 79 ASP A C 1
ATOM 664 O O . ASP A 1 79 ? -18.848 0.476 24.446 1.00 75.88 79 ASP A O 1
ATOM 668 N N . SER A 1 80 ? -21.045 0.944 24.472 1.00 61.31 80 SER A N 1
ATOM 669 C CA . SER A 1 80 ? -21.012 1.873 25.609 1.00 61.31 80 SER A CA 1
ATOM 670 C C . SER A 1 80 ? -20.501 1.272 26.917 1.00 61.31 80 SER A C 1
ATOM 672 O O . SER A 1 80 ? -20.146 2.034 27.811 1.00 61.31 80 SER A O 1
ATOM 674 N N . GLU A 1 81 ? -20.469 -0.055 27.022 1.00 67.00 81 GLU A N 1
ATOM 675 C CA . GLU A 1 81 ? -20.032 -0.801 28.210 1.00 67.00 81 GLU A CA 1
ATOM 676 C C . GLU A 1 81 ? -18.544 -1.182 28.167 1.00 67.00 81 GLU A C 1
ATOM 678 O O . GLU A 1 81 ? -18.003 -1.677 29.152 1.00 67.00 81 GLU A O 1
ATOM 683 N N . THR A 1 82 ? -17.866 -0.937 27.043 1.00 73.31 82 THR A N 1
ATOM 684 C CA . THR A 1 82 ? -16.462 -1.316 26.855 1.00 73.31 82 THR A CA 1
ATOM 685 C C . THR A 1 82 ? -15.539 -0.429 27.691 1.00 73.31 82 THR A C 1
ATOM 687 O O . THR A 1 82 ? -15.665 0.801 27.685 1.00 73.31 82 THR A O 1
ATOM 690 N N . GLU A 1 83 ? -14.575 -1.040 28.383 1.00 77.06 83 GLU A N 1
ATOM 691 C CA . GLU A 1 83 ? -13.590 -0.310 29.178 1.00 77.06 83 GLU A CA 1
ATOM 692 C C . GLU A 1 83 ? -12.755 0.642 28.305 1.00 77.06 83 GLU A C 1
ATOM 694 O O . GLU A 1 83 ? -12.342 0.321 27.188 1.00 77.06 83 GLU A O 1
ATOM 699 N N . ALA A 1 84 ? -12.437 1.824 28.840 1.00 76.31 84 ALA A N 1
ATOM 700 C CA . ALA A 1 84 ? -11.613 2.806 28.134 1.00 76.31 84 ALA A CA 1
ATOM 701 C C . ALA A 1 84 ? -10.202 2.272 27.796 1.00 76.31 84 ALA A C 1
ATOM 703 O O . ALA A 1 84 ? -9.604 2.687 26.803 1.00 76.31 84 ALA A O 1
ATOM 704 N N . SER A 1 85 ? -9.698 1.320 28.587 1.00 78.12 85 SER A N 1
ATOM 705 C CA . SER A 1 85 ? -8.445 0.590 28.363 1.00 78.12 85 SER A CA 1
ATOM 706 C C . SER A 1 85 ? -8.454 -0.199 27.041 1.00 78.12 85 SER A C 1
ATOM 708 O O . SER A 1 85 ? -7.487 -0.141 26.280 1.00 78.12 85 SER A O 1
ATOM 710 N N . GLU A 1 86 ? -9.552 -0.889 26.717 1.00 80.44 86 GLU A N 1
ATOM 711 C CA . GLU A 1 86 ? -9.692 -1.687 25.491 1.00 80.44 86 GLU A CA 1
ATOM 712 C C . GLU A 1 86 ? -9.755 -0.797 24.240 1.00 80.44 86 GLU A C 1
ATOM 714 O O . GLU A 1 86 ? -9.141 -1.108 23.218 1.00 80.44 86 GLU A O 1
ATOM 719 N N . LEU A 1 87 ? -10.410 0.364 24.342 1.00 79.50 87 LEU A N 1
ATOM 720 C CA . LEU A 1 87 ? -10.457 1.367 23.274 1.00 79.50 87 LEU A CA 1
ATOM 721 C C . LEU A 1 87 ? -9.079 1.968 22.965 1.00 79.50 87 LEU A C 1
ATOM 723 O O . LEU A 1 87 ? -8.733 2.147 21.795 1.00 79.50 87 LEU A O 1
ATOM 727 N N . ILE A 1 88 ? -8.282 2.259 24.000 1.00 79.88 88 ILE A N 1
ATOM 728 C CA . ILE A 1 88 ? -6.896 2.718 23.830 1.00 79.88 88 ILE A CA 1
ATOM 729 C C . ILE A 1 88 ? -6.064 1.624 23.160 1.00 79.88 88 ILE A C 1
ATOM 731 O O . ILE A 1 88 ? -5.374 1.899 22.177 1.00 79.88 88 ILE A O 1
ATOM 735 N N . ASN A 1 89 ? -6.160 0.382 23.644 1.00 84.06 89 ASN A N 1
ATOM 736 C CA . ASN A 1 89 ? -5.435 -0.746 23.064 1.00 84.06 89 ASN A CA 1
ATOM 737 C C . ASN A 1 89 ? -5.775 -0.933 21.580 1.00 84.06 89 ASN A C 1
ATOM 739 O O . ASN A 1 89 ? -4.874 -1.168 20.777 1.00 84.06 89 ASN A O 1
ATOM 743 N N . PHE A 1 90 ? -7.044 -0.770 21.193 1.00 84.94 90 PHE A N 1
ATOM 744 C CA . PHE A 1 90 ? -7.462 -0.879 19.796 1.00 84.94 90 PHE A CA 1
ATOM 745 C C . PHE A 1 90 ? -6.789 0.176 18.920 1.00 84.94 90 PHE A C 1
ATOM 747 O O . PHE A 1 90 ? -6.216 -0.147 17.879 1.00 84.94 90 PHE A O 1
ATOM 754 N N . ALA A 1 91 ? -6.803 1.433 19.353 1.00 81.62 91 ALA A N 1
ATOM 755 C CA . ALA A 1 91 ? -6.202 2.502 18.572 1.00 81.62 91 ALA A CA 1
ATOM 756 C C . ALA A 1 91 ? -4.684 2.417 18.499 1.00 81.62 91 ALA A C 1
ATOM 758 O O . ALA A 1 91 ? -4.115 2.664 17.437 1.00 81.62 91 ALA A O 1
ATOM 759 N N . LEU A 1 92 ? -4.033 2.002 19.587 1.00 83.38 92 LEU A N 1
ATOM 760 C CA . LEU A 1 92 ? -2.607 1.696 19.568 1.00 83.38 92 LEU A CA 1
ATOM 761 C C . LEU A 1 92 ? -2.298 0.564 18.583 1.00 83.38 92 LEU A C 1
ATOM 763 O O . LEU A 1 92 ? -1.323 0.671 17.845 1.00 83.38 92 LEU A O 1
ATOM 767 N N . CYS A 1 93 ? -3.134 -0.479 18.509 1.00 85.94 93 CYS A N 1
ATOM 768 C CA . CYS A 1 93 ? -2.962 -1.558 17.533 1.00 85.94 93 CYS A CA 1
ATOM 769 C C . CYS A 1 93 ? -3.069 -1.045 16.093 1.00 85.94 93 CYS A C 1
ATOM 771 O O . CYS A 1 93 ? -2.205 -1.349 15.273 1.00 85.94 93 CYS A O 1
ATOM 773 N N . VAL A 1 94 ? -4.090 -0.245 15.777 1.00 82.38 94 VAL A N 1
ATOM 774 C CA . VAL A 1 94 ? -4.261 0.333 14.433 1.00 82.38 94 VAL A CA 1
ATOM 775 C C . VAL A 1 94 ? -3.099 1.270 14.086 1.00 82.38 94 VAL A C 1
ATOM 777 O O . VAL A 1 94 ? -2.508 1.136 13.017 1.00 82.38 94 VAL A O 1
ATOM 780 N N . PHE A 1 95 ? -2.699 2.151 15.004 1.00 83.50 95 PHE A N 1
ATOM 781 C CA . PHE A 1 95 ? -1.561 3.050 14.805 1.00 83.50 95 PHE A CA 1
ATOM 782 C C . PHE A 1 95 ? -0.242 2.291 14.600 1.00 83.50 95 PHE A C 1
ATOM 784 O O . PHE A 1 95 ? 0.540 2.613 13.705 1.00 83.50 95 PHE A O 1
ATOM 791 N N . LEU A 1 96 ? -0.002 1.239 15.386 1.00 84.06 96 LEU A N 1
ATOM 792 C CA . LEU A 1 96 ? 1.177 0.391 15.236 1.00 84.06 96 LEU A CA 1
ATOM 793 C C . LEU A 1 96 ? 1.178 -0.325 13.878 1.00 84.06 96 LEU A C 1
ATOM 795 O O . LEU A 1 96 ? 2.219 -0.381 13.226 1.00 84.06 96 LEU A O 1
ATOM 799 N N . MET A 1 97 ? 0.025 -0.824 13.418 1.00 83.50 97 MET A N 1
ATOM 800 C CA . MET A 1 97 ? -0.110 -1.433 12.088 1.00 83.50 97 MET A CA 1
ATOM 801 C C . MET A 1 97 ? 0.217 -0.445 10.970 1.00 83.50 97 MET A C 1
ATOM 803 O O . MET A 1 97 ? 0.909 -0.804 10.017 1.00 83.50 97 MET A O 1
ATOM 807 N N . GLU A 1 98 ? -0.233 0.801 11.094 1.00 81.56 98 GLU A N 1
ATOM 808 C CA . GLU A 1 98 ? 0.091 1.866 10.145 1.00 81.56 98 GLU A CA 1
ATOM 809 C C . GLU A 1 98 ? 1.599 2.155 10.101 1.00 81.56 98 GLU A C 1
ATOM 811 O O . GLU A 1 98 ? 2.177 2.247 9.014 1.00 81.56 98 GLU A O 1
ATOM 816 N N . ILE A 1 99 ? 2.258 2.234 11.265 1.00 83.06 99 ILE A N 1
ATOM 817 C CA . ILE A 1 99 ? 3.716 2.407 11.354 1.00 83.06 99 ILE A CA 1
ATOM 818 C C . ILE A 1 99 ? 4.441 1.223 10.715 1.00 83.06 99 ILE A C 1
ATOM 820 O O . ILE A 1 99 ? 5.352 1.427 9.912 1.00 83.06 99 ILE A O 1
ATOM 824 N N . ILE A 1 100 ? 4.048 -0.010 11.043 1.00 84.44 100 ILE A N 1
ATOM 825 C CA . ILE A 1 100 ? 4.659 -1.219 10.480 1.00 84.44 100 ILE A CA 1
ATOM 826 C C . ILE A 1 100 ? 4.520 -1.208 8.960 1.00 84.44 100 ILE A C 1
ATOM 828 O O . ILE A 1 100 ? 5.508 -1.404 8.256 1.00 84.44 100 ILE A O 1
ATOM 832 N N . LEU A 1 101 ? 3.329 -0.915 8.435 1.00 81.06 101 LEU A N 1
ATOM 833 C CA . LEU A 1 101 ? 3.099 -0.833 6.997 1.00 81.06 101 LEU A CA 1
ATOM 834 C C . LEU A 1 101 ? 3.984 0.235 6.343 1.00 81.06 101 LEU A C 1
ATOM 836 O O . LEU A 1 101 ? 4.571 -0.007 5.286 1.00 81.06 101 LEU A O 1
ATOM 840 N N . PHE A 1 102 ? 4.134 1.394 6.982 1.00 80.69 102 PHE A N 1
ATOM 841 C CA . PHE A 1 102 ? 5.029 2.442 6.508 1.00 80.69 102 PHE A CA 1
ATOM 842 C C . PHE A 1 102 ? 6.493 1.978 6.479 1.00 80.69 102 PHE A C 1
ATOM 844 O O . PHE A 1 102 ? 7.171 2.155 5.464 1.00 80.69 102 PHE A O 1
ATOM 851 N N . LEU A 1 103 ? 6.974 1.328 7.542 1.00 81.38 103 LEU A N 1
ATOM 852 C CA . LEU A 1 103 ? 8.327 0.765 7.613 1.00 81.38 103 LEU A CA 1
ATOM 853 C C . LEU A 1 103 ? 8.555 -0.315 6.547 1.00 81.38 103 LEU A C 1
ATOM 855 O O . LEU A 1 103 ? 9.599 -0.322 5.894 1.00 81.38 103 LEU A O 1
ATOM 859 N N . VAL A 1 104 ? 7.569 -1.183 6.308 1.00 79.44 104 VAL A N 1
ATOM 860 C CA . VAL A 1 104 ? 7.605 -2.190 5.236 1.00 79.44 104 VAL A CA 1
ATOM 861 C C . VAL A 1 104 ? 7.740 -1.507 3.873 1.00 79.44 104 VAL A C 1
ATOM 863 O O . VAL A 1 104 ? 8.658 -1.823 3.120 1.00 79.44 104 VAL A O 1
ATOM 866 N N . ILE A 1 105 ? 6.909 -0.505 3.572 1.00 76.56 105 ILE A N 1
ATOM 867 C CA . ILE A 1 105 ? 6.989 0.241 2.306 1.00 76.56 105 ILE A CA 1
ATOM 868 C C . ILE A 1 105 ? 8.346 0.948 2.161 1.00 76.56 105 ILE A C 1
ATOM 870 O O . ILE A 1 105 ? 8.906 0.999 1.066 1.00 76.56 105 ILE A O 1
ATOM 874 N N . MET A 1 106 ? 8.898 1.500 3.241 1.00 74.44 106 MET A N 1
ATOM 875 C CA . MET A 1 106 ? 10.197 2.177 3.208 1.00 74.44 106 MET A CA 1
ATOM 876 C C . MET A 1 106 ? 11.363 1.197 3.026 1.00 74.44 106 MET A C 1
ATOM 878 O O . MET A 1 106 ? 12.241 1.457 2.204 1.00 74.44 106 MET A O 1
ATOM 882 N N . SER A 1 107 ? 11.353 0.054 3.717 1.00 75.50 107 SER A N 1
ATOM 883 C CA . SER A 1 107 ? 12.400 -0.975 3.612 1.00 75.50 107 SER A CA 1
ATOM 884 C C . SER A 1 107 ? 12.486 -1.588 2.212 1.00 75.50 107 SER A C 1
ATOM 886 O O . SER A 1 107 ? 13.579 -1.688 1.659 1.00 75.50 107 SER A O 1
ATOM 888 N N . VAL A 1 108 ? 11.345 -1.886 1.576 1.00 71.69 108 VAL A N 1
ATOM 889 C CA . VAL A 1 108 ? 11.283 -2.400 0.190 1.00 71.69 108 VAL A CA 1
ATOM 890 C C . VAL A 1 108 ? 11.923 -1.431 -0.815 1.00 71.69 108 VAL A C 1
ATOM 892 O O . VAL A 1 108 ? 12.379 -1.837 -1.887 1.00 71.69 108 VAL A O 1
ATOM 895 N N . ASN A 1 109 ? 11.987 -0.148 -0.462 1.00 70.25 109 ASN A N 1
ATOM 896 C CA . ASN A 1 109 ? 12.506 0.922 -1.300 1.00 70.25 109 ASN A CA 1
ATOM 897 C C . ASN A 1 109 ? 13.967 1.299 -1.009 1.00 70.25 109 ASN A C 1
ATOM 899 O O . ASN A 1 109 ? 14.491 2.173 -1.696 1.00 70.25 109 ASN A O 1
ATOM 903 N N . HIS A 1 110 ? 14.633 0.672 -0.032 1.00 69.25 110 HIS A N 1
ATOM 904 C CA . HIS A 1 110 ? 15.974 1.084 0.398 1.00 69.25 110 HIS A CA 1
ATOM 905 C C . HIS A 1 110 ? 17.020 1.006 -0.725 1.00 69.25 110 HIS A C 1
ATOM 907 O O . HIS A 1 110 ? 17.856 1.902 -0.857 1.00 69.25 110 HIS A O 1
ATOM 913 N N . ASP A 1 111 ? 16.949 -0.021 -1.577 1.00 71.00 111 ASP A N 1
ATOM 914 C CA . ASP A 1 111 ? 17.937 -0.282 -2.637 1.00 71.00 111 ASP A CA 1
ATOM 915 C C . ASP A 1 111 ? 17.495 0.158 -4.036 1.00 71.00 111 ASP A C 1
ATOM 917 O O . ASP A 1 111 ? 18.038 -0.266 -5.059 1.00 71.00 111 ASP A O 1
ATOM 921 N N . LYS A 1 112 ? 16.510 1.062 -4.081 1.00 80.62 112 LYS A N 1
ATOM 922 C CA . LYS A 1 112 ? 15.852 1.500 -5.311 1.00 80.62 112 LYS A CA 1
ATOM 923 C C . LYS A 1 112 ? 15.719 3.017 -5.332 1.00 80.62 112 LYS A C 1
ATOM 925 O O . LYS A 1 112 ? 15.377 3.655 -4.340 1.00 80.62 112 LYS A O 1
ATOM 930 N N . ILE A 1 113 ? 15.946 3.613 -6.494 1.00 83.81 113 ILE A N 1
ATOM 931 C CA . ILE A 1 113 ? 15.609 5.008 -6.752 1.00 83.81 113 ILE A CA 1
ATOM 932 C C . ILE A 1 113 ? 14.175 5.045 -7.267 1.00 83.81 113 ILE A C 1
ATOM 934 O O . ILE A 1 113 ? 13.892 4.552 -8.353 1.00 83.81 113 ILE A O 1
ATOM 938 N N . ASN A 1 114 ? 13.275 5.657 -6.499 1.00 86.31 114 ASN A N 1
ATOM 939 C CA . ASN A 1 114 ? 11.876 5.805 -6.886 1.00 86.31 114 ASN A CA 1
ATOM 940 C C . ASN A 1 114 ? 11.559 7.228 -7.342 1.00 86.31 114 ASN A C 1
ATOM 942 O O . ASN A 1 114 ? 11.814 8.201 -6.626 1.00 86.31 114 ASN A O 1
ATOM 946 N N . ILE A 1 115 ? 10.934 7.338 -8.510 1.00 87.25 115 ILE A N 1
ATOM 947 C CA . ILE A 1 115 ? 10.426 8.583 -9.081 1.00 87.25 115 ILE A CA 1
ATOM 948 C C . ILE A 1 115 ? 8.905 8.470 -9.166 1.00 87.25 115 ILE A C 1
ATOM 950 O O . ILE A 1 115 ? 8.369 7.663 -9.919 1.00 87.25 115 ILE A O 1
ATOM 954 N N . TYR A 1 116 ? 8.199 9.270 -8.370 1.00 88.06 116 TYR A N 1
ATOM 955 C CA . TYR A 1 116 ? 6.741 9.208 -8.255 1.00 88.06 116 TYR A CA 1
ATOM 956 C C . TYR A 1 116 ? 6.068 10.246 -9.151 1.00 88.06 116 TYR A C 1
ATOM 958 O O . TYR A 1 116 ? 6.441 11.420 -9.118 1.00 88.06 116 TYR A O 1
ATOM 966 N N . LYS A 1 117 ? 5.010 9.846 -9.869 1.00 87.38 117 LYS A N 1
ATOM 967 C CA . LYS A 1 117 ? 4.154 10.771 -10.631 1.00 87.38 117 LYS A CA 1
ATOM 968 C C . LYS A 1 117 ? 3.484 11.791 -9.714 1.00 87.38 117 LYS A C 1
ATOM 970 O O . LYS A 1 117 ? 3.490 12.986 -9.984 1.00 87.38 117 LYS A O 1
ATOM 975 N N . TYR A 1 118 ? 2.917 11.299 -8.614 1.00 89.38 118 TYR A N 1
ATOM 976 C CA . TYR A 1 118 ? 2.115 12.075 -7.672 1.00 89.38 118 TYR A CA 1
ATOM 977 C C . TYR A 1 118 ? 2.865 12.315 -6.355 1.00 89.38 118 TYR A C 1
ATOM 979 O O . TYR A 1 118 ? 2.330 12.092 -5.271 1.00 89.38 118 TYR A O 1
ATOM 987 N N . ALA A 1 119 ? 4.123 12.766 -6.437 1.00 87.50 119 ALA A N 1
ATOM 988 C CA . ALA A 1 119 ? 4.978 12.965 -5.263 1.00 87.50 119 ALA A CA 1
ATOM 989 C C . ALA A 1 119 ? 4.362 13.914 -4.215 1.00 87.50 119 ALA A C 1
ATOM 991 O O . ALA A 1 119 ? 4.427 13.628 -3.021 1.00 87.50 119 ALA A O 1
ATOM 992 N N . SER A 1 120 ? 3.737 15.014 -4.651 1.00 89.38 120 SER A N 1
ATOM 993 C CA . SER A 1 120 ? 3.072 15.967 -3.750 1.00 89.38 120 SER A CA 1
ATOM 994 C C . SER A 1 120 ? 1.846 15.356 -3.074 1.00 89.38 120 SER A C 1
ATOM 996 O O . SER A 1 120 ? 1.725 15.447 -1.858 1.00 89.38 120 SER A O 1
ATOM 998 N N . ALA A 1 121 ? 0.980 14.670 -3.830 1.00 91.00 121 ALA A N 1
ATOM 999 C CA . ALA A 1 121 ? -0.198 14.012 -3.264 1.00 91.00 121 ALA A CA 1
ATOM 1000 C C . ALA A 1 121 ? 0.199 12.940 -2.241 1.00 91.00 121 ALA A C 1
ATOM 1002 O O . ALA A 1 121 ? -0.376 12.885 -1.163 1.00 91.00 121 ALA A O 1
ATOM 1003 N N . ARG A 1 122 ? 1.247 12.155 -2.525 1.00 90.12 122 ARG A N 1
ATOM 1004 C CA . ARG A 1 122 ? 1.796 11.168 -1.586 1.00 90.12 122 ARG A CA 1
ATOM 1005 C C . ARG A 1 122 ? 2.223 11.810 -0.261 1.00 90.12 122 ARG A C 1
ATOM 1007 O O . ARG A 1 122 ? 1.933 11.260 0.795 1.00 90.12 122 ARG A O 1
ATOM 1014 N N . LYS A 1 123 ? 2.890 12.972 -0.305 1.00 90.06 123 LYS A N 1
ATOM 1015 C CA . LYS A 1 123 ? 3.261 13.726 0.906 1.00 90.06 123 LYS A CA 1
ATOM 1016 C C . LYS A 1 123 ? 2.031 14.229 1.660 1.00 90.06 123 LYS A C 1
ATOM 1018 O O . LYS A 1 123 ? 1.992 14.095 2.874 1.00 90.06 123 LYS A O 1
ATOM 1023 N N . ILE A 1 124 ? 1.039 14.766 0.947 1.00 93.38 124 ILE A N 1
ATOM 1024 C CA . ILE A 1 124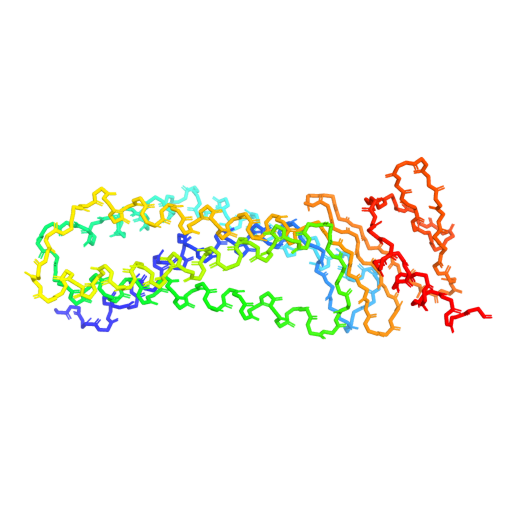 ? -0.214 15.246 1.548 1.00 93.38 124 ILE A CA 1
ATOM 1025 C C . ILE A 1 124 ? -0.942 14.098 2.248 1.00 93.38 124 ILE A C 1
ATOM 1027 O O . ILE A 1 124 ? -1.277 14.238 3.417 1.00 93.38 124 ILE A O 1
ATOM 1031 N N . PHE A 1 125 ? -1.126 12.954 1.579 1.00 93.31 125 PHE A N 1
ATOM 1032 C CA . PHE A 1 125 ? -1.769 11.784 2.181 1.00 93.31 125 PHE A CA 1
ATOM 1033 C C . PHE A 1 125 ? -1.011 11.277 3.406 1.00 93.31 125 PHE A C 1
ATOM 1035 O O . PHE A 1 125 ? -1.644 10.989 4.413 1.00 93.31 125 PHE A O 1
ATOM 1042 N N . LEU A 1 126 ? 0.324 11.223 3.353 1.00 88.50 126 LEU A N 1
ATOM 1043 C CA . LEU A 1 126 ? 1.136 10.795 4.493 1.00 88.50 126 LEU A CA 1
ATOM 1044 C C . LEU A 1 126 ? 0.981 11.737 5.696 1.00 88.50 126 LEU A C 1
ATOM 1046 O O . LEU A 1 126 ? 0.755 11.277 6.809 1.00 88.50 126 LEU A O 1
ATOM 1050 N N . VAL A 1 127 ? 1.092 13.051 5.477 1.00 90.69 127 VAL A N 1
ATOM 1051 C CA . VAL A 1 127 ? 0.942 14.043 6.553 1.00 90.69 127 VAL A CA 1
ATOM 1052 C C . VAL A 1 127 ? -0.475 14.002 7.115 1.00 90.69 127 VAL A C 1
ATOM 1054 O O . VAL A 1 127 ? -0.638 13.917 8.326 1.00 90.69 127 VAL A O 1
ATOM 1057 N N . ALA A 1 128 ? -1.492 13.994 6.251 1.00 92.06 128 ALA A N 1
ATOM 1058 C CA . ALA A 1 128 ? -2.888 13.931 6.669 1.00 92.06 128 ALA A CA 1
ATOM 1059 C C . ALA A 1 128 ? -3.193 12.653 7.461 1.00 92.06 128 ALA A C 1
ATOM 1061 O O . ALA A 1 128 ? -3.876 12.726 8.479 1.00 92.06 128 ALA A O 1
ATOM 1062 N N . GLN A 1 129 ? -2.667 11.502 7.030 1.00 89.38 129 GLN A N 1
ATOM 1063 C CA . GLN A 1 129 ? -2.829 10.235 7.739 1.00 89.38 129 GLN A CA 1
ATOM 1064 C C . GLN A 1 129 ? -2.190 10.309 9.131 1.00 89.38 129 GLN A C 1
ATOM 1066 O O . GLN A 1 129 ? -2.874 10.066 10.115 1.00 89.38 129 GLN A O 1
ATOM 1071 N N . LEU A 1 130 ? -0.923 10.731 9.237 1.00 86.12 130 LEU A N 1
ATOM 1072 C CA . LEU A 1 130 ? -0.245 10.869 10.533 1.00 86.12 130 LEU A CA 1
ATOM 1073 C C . LEU A 1 130 ? -0.978 11.842 11.468 1.00 86.12 130 LEU A C 1
ATOM 1075 O O . LEU A 1 130 ? -1.171 11.541 12.644 1.00 86.12 130 LEU A O 1
ATOM 1079 N N . SER A 1 131 ? -1.420 12.991 10.950 1.00 88.94 131 SER A N 1
ATOM 1080 C CA . SER A 1 131 ? -2.201 13.963 11.720 1.00 88.94 131 SER A CA 1
ATOM 1081 C C . SER A 1 131 ? -3.530 13.381 12.201 1.00 88.94 131 SER A C 1
ATOM 1083 O O . SER A 1 131 ? -3.910 13.603 13.348 1.00 88.94 131 SER A O 1
ATOM 1085 N N . SER A 1 132 ? -4.218 12.616 11.354 1.00 89.19 132 SER A N 1
ATOM 1086 C CA . SER A 1 132 ? -5.485 11.970 11.695 1.00 89.19 132 SER A CA 1
ATOM 1087 C C . SER A 1 132 ? -5.304 10.866 12.747 1.00 89.19 132 SER A C 1
ATOM 1089 O O . SER A 1 132 ? -6.075 10.803 13.706 1.00 89.19 132 SER A O 1
ATOM 1091 N N . SER A 1 133 ? -4.240 10.061 12.667 1.00 83.88 133 SER A N 1
ATOM 1092 C CA . SER A 1 133 ? -3.926 9.053 13.688 1.00 83.88 133 SER A CA 1
ATOM 1093 C C . SER A 1 133 ? -3.559 9.682 15.039 1.00 83.88 133 SER A C 1
ATOM 1095 O O . SER A 1 133 ? -4.033 9.220 16.076 1.00 83.88 133 SER A O 1
ATOM 1097 N N . ILE A 1 134 ? -2.804 10.788 15.049 1.00 83.44 134 ILE A N 1
ATOM 1098 C CA . ILE A 1 134 ? -2.517 11.554 16.277 1.00 83.44 134 ILE A CA 1
ATOM 1099 C C . ILE A 1 134 ? -3.802 12.149 16.866 1.00 83.44 134 ILE A C 1
ATOM 1101 O O . ILE A 1 134 ? -4.045 12.016 18.066 1.00 83.44 134 ILE A O 1
ATOM 1105 N N . ALA A 1 135 ? -4.646 12.775 16.039 1.00 85.88 135 ALA A N 1
ATOM 1106 C CA . ALA A 1 135 ? -5.918 13.341 16.485 1.00 85.88 135 ALA A CA 1
ATOM 1107 C C . ALA A 1 135 ? -6.815 12.269 17.120 1.00 85.88 135 ALA A C 1
ATOM 1109 O O . ALA A 1 135 ? -7.441 12.507 18.152 1.00 85.88 135 ALA A O 1
ATOM 1110 N N . TRP A 1 136 ? -6.828 11.066 16.549 1.00 83.62 136 TRP A N 1
ATOM 1111 C CA . TRP A 1 136 ? -7.585 9.944 17.085 1.00 83.62 136 TRP A CA 1
ATOM 1112 C C . TRP A 1 136 ? -7.064 9.459 18.446 1.00 83.62 136 TRP A C 1
ATOM 1114 O O . TRP A 1 136 ? -7.865 9.230 19.354 1.00 83.62 136 TRP A O 1
ATOM 1124 N N . ILE A 1 137 ? -5.741 9.386 18.635 1.00 81.31 137 ILE A N 1
ATOM 1125 C CA . ILE A 1 137 ? -5.132 9.076 19.941 1.00 81.31 137 ILE A CA 1
ATOM 1126 C C . ILE A 1 137 ? -5.518 10.135 20.985 1.00 81.31 137 ILE A C 1
ATOM 1128 O O . ILE A 1 137 ? -5.916 9.785 22.095 1.00 81.31 137 ILE A O 1
ATOM 1132 N N . ILE A 1 138 ? -5.462 11.424 20.633 1.00 83.25 138 ILE A N 1
ATOM 1133 C CA . ILE A 1 138 ? -5.850 12.520 21.537 1.00 83.25 138 ILE A CA 1
ATOM 1134 C C . ILE A 1 138 ? -7.323 12.398 21.942 1.00 83.25 138 ILE A C 1
ATOM 1136 O O . ILE A 1 138 ? -7.641 12.484 23.127 1.00 83.25 138 ILE A O 1
ATOM 1140 N N . LEU A 1 139 ? -8.221 12.148 20.984 1.00 81.62 139 LEU A N 1
ATOM 1141 C CA . LEU A 1 139 ? -9.646 11.935 21.254 1.00 81.62 139 LEU A CA 1
ATOM 1142 C C . LEU A 1 139 ? -9.869 10.782 22.246 1.00 81.62 139 LEU A C 1
ATOM 1144 O O . LEU A 1 139 ? -10.677 10.892 23.167 1.00 81.62 139 LEU A O 1
ATOM 1148 N N . LEU A 1 140 ? -9.115 9.694 22.111 1.00 78.38 140 LEU A N 1
ATOM 1149 C CA . LEU A 1 140 ? -9.202 8.557 23.026 1.00 78.38 140 LEU A CA 1
ATOM 1150 C C . LEU A 1 140 ? -8.686 8.862 24.428 1.00 78.38 140 LEU A C 1
ATOM 1152 O O . LEU A 1 140 ? -9.305 8.428 25.397 1.00 78.38 140 LEU A O 1
ATOM 1156 N N . LEU A 1 141 ? -7.611 9.641 24.549 1.00 78.25 141 LEU A N 1
ATOM 1157 C CA . LEU A 1 141 ? -7.118 10.104 25.847 1.00 78.25 141 LEU A CA 1
ATOM 1158 C C . LEU A 1 141 ? -8.142 11.013 26.541 1.00 78.25 141 LEU A C 1
ATOM 1160 O O . LEU A 1 141 ? -8.413 10.830 27.724 1.00 78.25 141 LEU A O 1
ATOM 1164 N N . ILE A 1 142 ? -8.785 11.925 25.802 1.00 79.19 142 ILE A N 1
ATOM 1165 C CA . ILE A 1 142 ? -9.861 12.782 26.331 1.00 79.19 142 ILE A CA 1
ATOM 1166 C C . ILE A 1 142 ? -11.037 11.934 26.840 1.00 79.19 142 ILE A C 1
ATOM 1168 O O . ILE A 1 142 ? -11.586 12.216 27.910 1.00 79.19 142 ILE A O 1
ATOM 1172 N N . ARG A 1 143 ? -11.410 10.882 26.097 1.00 74.50 143 ARG A N 1
ATOM 1173 C CA . ARG A 1 143 ? -12.449 9.933 26.521 1.00 74.50 143 ARG A CA 1
ATOM 1174 C C . ARG A 1 143 ? -12.030 9.163 27.775 1.00 74.50 143 ARG A C 1
ATOM 1176 O O . ARG A 1 143 ? -12.849 9.011 28.672 1.00 74.50 143 ARG A O 1
ATOM 1183 N N . TYR A 1 144 ? -10.781 8.705 27.854 1.00 75.19 144 TYR A N 1
ATOM 1184 C CA . TYR A 1 144 ? -10.247 7.990 29.019 1.00 75.19 144 TYR A CA 1
ATOM 1185 C C . TYR A 1 144 ? -10.254 8.848 30.287 1.00 75.19 144 TYR A C 1
ATOM 1187 O O . TYR A 1 144 ? -10.611 8.371 31.359 1.00 75.19 144 TYR A O 1
ATOM 1195 N N . SER A 1 145 ? -9.933 10.136 30.164 1.00 77.38 145 SER A N 1
ATOM 1196 C CA . SER A 1 145 ? -10.011 11.088 31.274 1.00 77.38 145 SER A CA 1
ATOM 1197 C C . SER A 1 145 ? -11.448 11.427 31.701 1.00 77.38 145 SER A C 1
ATOM 1199 O O . SER A 1 145 ? -11.622 12.256 32.591 1.00 77.38 145 SER A O 1
ATOM 1201 N N . ASN A 1 146 ? -12.478 10.830 31.080 1.00 71.75 146 ASN A N 1
ATOM 1202 C CA . ASN A 1 146 ? -13.902 11.121 31.296 1.00 71.75 146 ASN A CA 1
ATOM 1203 C C . ASN A 1 146 ? -14.276 12.609 31.132 1.00 71.75 146 ASN A C 1
ATOM 1205 O O . ASN A 1 146 ? -15.324 13.042 31.604 1.00 71.75 146 ASN A O 1
ATOM 1209 N N . ILE A 1 147 ? -13.446 13.393 30.433 1.00 74.06 147 ILE A N 1
ATOM 1210 C CA . ILE A 1 147 ? -13.666 14.832 30.219 1.00 74.06 147 ILE A CA 1
ATOM 1211 C C . ILE A 1 147 ? -14.803 15.050 29.215 1.00 74.06 147 ILE A C 1
ATOM 1213 O O . ILE A 1 147 ? -15.588 15.986 29.349 1.00 74.06 147 ILE A O 1
ATOM 1217 N N . TYR A 1 148 ? -14.897 14.187 28.199 1.00 71.44 148 TYR A N 1
ATOM 1218 C CA . TYR A 1 148 ? -15.890 14.306 27.137 1.00 71.44 148 TYR A CA 1
ATOM 1219 C C . TYR A 1 148 ? -16.358 12.936 26.641 1.00 71.44 148 TYR A C 1
ATOM 1221 O O . TYR A 1 148 ? -15.552 12.041 26.368 1.00 71.44 148 TYR A O 1
ATOM 1229 N N . LYS A 1 149 ? -17.677 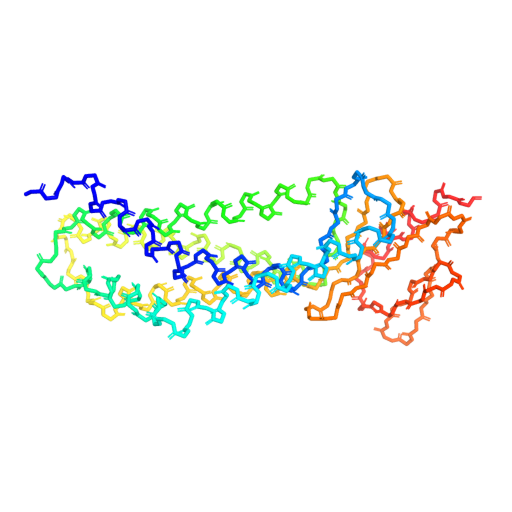12.772 26.482 1.00 72.38 149 LYS A N 1
ATOM 1230 C CA . LYS A 1 149 ? -18.276 11.540 25.960 1.00 72.38 149 LYS A CA 1
ATOM 1231 C C . LYS A 1 149 ? -18.292 11.591 24.435 1.00 72.38 149 LYS A C 1
ATOM 1233 O O . LYS A 1 149 ? -19.122 12.263 23.834 1.00 72.38 149 LYS A O 1
ATOM 1238 N N . ILE A 1 150 ? -17.366 10.874 23.808 1.00 74.56 150 ILE A N 1
ATOM 1239 C CA . ILE A 1 150 ? -17.301 10.784 22.346 1.00 74.56 150 ILE A CA 1
ATOM 1240 C C . ILE A 1 150 ? -18.309 9.748 21.849 1.00 74.56 150 ILE A C 1
ATOM 1242 O O . ILE A 1 150 ? -18.294 8.595 22.283 1.00 74.56 150 ILE A O 1
ATOM 1246 N N . GLU A 1 151 ? -19.165 10.150 20.910 1.00 80.62 151 GLU A N 1
ATOM 1247 C CA . GLU A 1 151 ? -20.127 9.251 20.277 1.00 80.62 151 GLU A CA 1
ATOM 1248 C C . GLU A 1 151 ? -19.450 8.183 19.405 1.00 80.62 151 GLU A C 1
ATOM 1250 O O . GLU A 1 151 ? -18.464 8.440 18.707 1.00 80.62 151 GLU A O 1
ATOM 1255 N N . LYS A 1 152 ? -20.050 6.984 19.363 1.00 79.56 152 LYS A N 1
ATOM 1256 C CA . LYS A 1 152 ? -19.622 5.871 18.497 1.00 79.56 152 LYS A CA 1
ATOM 1257 C C . LYS A 1 152 ? -19.486 6.298 17.031 1.00 79.56 152 LYS A C 1
ATOM 1259 O O . LYS A 1 152 ? -18.515 5.930 16.379 1.00 79.56 152 LYS A O 1
ATOM 1264 N N . LYS A 1 153 ? -20.418 7.113 16.521 1.00 84.62 153 LYS A N 1
ATOM 1265 C CA . LYS A 1 153 ? -20.389 7.608 15.133 1.00 84.62 153 LYS A CA 1
ATOM 1266 C C . LYS A 1 153 ? -19.114 8.395 14.827 1.00 84.62 153 LYS A C 1
ATOM 1268 O O . LYS A 1 153 ? -18.478 8.130 13.813 1.00 84.62 153 LYS A O 1
ATOM 1273 N N . THR A 1 154 ? -18.709 9.299 15.716 1.00 83.44 154 THR A N 1
ATOM 1274 C CA . THR A 1 154 ? -17.492 10.109 15.555 1.00 83.44 154 THR A CA 1
ATOM 1275 C C . THR A 1 154 ? -16.244 9.232 15.491 1.00 83.44 154 THR A C 1
ATOM 1277 O O . THR A 1 154 ? -15.411 9.409 14.606 1.00 83.44 154 THR A O 1
ATOM 1280 N N . MET A 1 155 ? -16.154 8.225 16.364 1.00 79.38 155 MET A N 1
ATOM 1281 C CA . MET A 1 155 ? -15.034 7.276 16.369 1.00 79.38 155 MET A CA 1
ATOM 1282 C C . MET A 1 155 ? -14.935 6.481 15.062 1.00 79.38 155 MET A C 1
ATOM 1284 O O . MET A 1 155 ? -13.845 6.320 14.517 1.00 79.38 155 MET A O 1
ATOM 1288 N N . LEU A 1 156 ? -16.073 6.024 14.532 1.00 83.06 156 LEU A N 1
ATOM 1289 C CA . LEU A 1 156 ? -16.117 5.309 13.256 1.00 83.06 156 LEU A CA 1
ATOM 1290 C C . LEU A 1 156 ? -15.706 6.201 12.083 1.00 83.06 156 LEU A C 1
ATOM 1292 O O . LEU A 1 156 ? -14.978 5.747 11.203 1.00 83.06 156 LEU A O 1
ATOM 1296 N N . ILE A 1 157 ? -16.123 7.469 12.081 1.00 86.50 157 ILE A N 1
ATOM 1297 C CA . ILE A 1 157 ? -15.718 8.440 11.057 1.00 86.50 157 ILE A CA 1
ATOM 1298 C C . ILE A 1 157 ? -14.195 8.616 11.056 1.00 86.50 157 ILE A C 1
ATOM 1300 O O . ILE A 1 157 ? -13.590 8.570 9.987 1.00 86.50 157 ILE A O 1
ATOM 1304 N N . CYS A 1 158 ? -13.557 8.742 12.224 1.00 84.69 158 CYS A N 1
ATOM 1305 C CA . CYS A 1 158 ? -12.095 8.845 12.318 1.00 84.69 158 CYS A CA 1
ATOM 1306 C C . CYS A 1 158 ? -11.383 7.627 11.708 1.00 84.69 158 CYS A C 1
ATOM 1308 O O . CYS A 1 158 ? -10.426 7.786 10.950 1.00 84.69 158 CYS A O 1
ATOM 1310 N N . ILE A 1 159 ? -11.878 6.417 11.984 1.00 83.88 159 ILE A N 1
ATOM 1311 C CA . ILE A 1 159 ? -11.323 5.173 11.427 1.00 83.88 159 ILE A CA 1
ATOM 1312 C C . ILE A 1 159 ? -11.447 5.153 9.902 1.00 83.88 159 ILE A C 1
ATOM 1314 O O . ILE A 1 159 ? -10.481 4.842 9.206 1.00 83.88 159 ILE A O 1
ATOM 1318 N N . TRP A 1 160 ? -12.615 5.520 9.370 1.00 87.44 160 TRP A N 1
ATOM 1319 C CA . TRP A 1 160 ? -12.835 5.590 7.926 1.00 87.44 160 TRP A CA 1
ATOM 1320 C C . TRP A 1 160 ? -11.940 6.628 7.249 1.00 87.44 160 TRP A C 1
ATOM 1322 O O . TRP A 1 160 ? -11.378 6.342 6.193 1.00 87.44 160 TRP A O 1
ATOM 1332 N N . ILE A 1 161 ? -11.761 7.803 7.859 1.00 90.38 161 ILE A N 1
ATOM 1333 C CA . ILE A 1 161 ? -10.846 8.832 7.352 1.00 90.38 161 ILE A CA 1
ATOM 1334 C C . ILE A 1 161 ? -9.418 8.280 7.277 1.00 90.38 161 ILE A C 1
ATOM 1336 O O . ILE A 1 161 ? -8.798 8.375 6.218 1.00 90.38 161 ILE A O 1
ATOM 1340 N N . ASN A 1 162 ? -8.917 7.638 8.339 1.00 87.12 162 ASN A N 1
ATOM 1341 C CA . ASN A 1 162 ? -7.588 7.014 8.331 1.00 87.12 162 ASN A CA 1
ATOM 1342 C C . ASN A 1 162 ? -7.446 5.968 7.221 1.00 87.12 162 ASN A C 1
ATOM 1344 O O . ASN A 1 162 ? -6.481 6.007 6.454 1.00 87.12 162 ASN A O 1
ATOM 1348 N N . LEU A 1 163 ? -8.440 5.091 7.066 1.00 86.62 163 LEU A N 1
ATOM 1349 C CA . LEU A 1 163 ? -8.434 4.057 6.033 1.00 86.62 163 LEU A CA 1
ATOM 1350 C C . LEU A 1 163 ? -8.391 4.653 4.615 1.00 86.62 163 LEU A C 1
ATOM 1352 O O . LEU A 1 163 ? -7.634 4.183 3.760 1.00 86.62 163 LEU A O 1
ATOM 1356 N N . VAL A 1 164 ? -9.171 5.707 4.359 1.00 92.31 164 VAL A N 1
ATOM 1357 C CA . VAL A 1 164 ? -9.201 6.405 3.064 1.00 92.31 164 VAL A CA 1
ATOM 1358 C C . VAL A 1 164 ? -7.870 7.099 2.781 1.00 92.31 164 VAL A C 1
ATOM 1360 O O . VAL A 1 164 ? -7.346 6.987 1.670 1.00 92.31 164 VAL A O 1
ATOM 1363 N N . LEU A 1 165 ? -7.289 7.778 3.774 1.00 92.12 165 LEU A N 1
ATOM 1364 C CA . LEU A 1 165 ? -5.995 8.451 3.634 1.00 92.12 165 LEU A CA 1
ATOM 1365 C C . LEU A 1 165 ? -4.869 7.452 3.346 1.00 92.12 165 LEU A C 1
ATOM 1367 O O . LEU A 1 165 ? -4.068 7.677 2.435 1.00 92.12 165 LEU A O 1
ATOM 1371 N N . LEU A 1 166 ? -4.852 6.320 4.054 1.00 88.88 166 LEU A N 1
ATOM 1372 C CA . LEU A 1 166 ? -3.880 5.250 3.840 1.00 88.88 166 LEU A CA 1
ATOM 1373 C C . LEU A 1 166 ? -4.024 4.614 2.451 1.00 88.88 166 LEU A C 1
ATOM 1375 O O . LEU A 1 166 ? -3.037 4.439 1.732 1.00 88.88 166 LEU A O 1
ATOM 1379 N N . THR A 1 167 ? -5.260 4.349 2.026 1.00 90.94 167 THR A N 1
ATOM 1380 C CA . THR A 1 167 ? -5.552 3.855 0.673 1.00 90.94 167 THR A CA 1
ATOM 1381 C C . THR A 1 167 ? -5.050 4.846 -0.384 1.00 90.94 167 THR A C 1
ATOM 1383 O O . THR A 1 167 ? -4.348 4.461 -1.321 1.00 90.94 167 THR A O 1
ATOM 1386 N N . GLY A 1 168 ? -5.332 6.143 -0.213 1.00 92.88 168 GLY A N 1
ATOM 1387 C CA . GLY A 1 168 ? -4.855 7.210 -1.097 1.00 92.88 168 GLY A CA 1
ATOM 1388 C C . GLY A 1 168 ? -3.327 7.304 -1.160 1.00 92.88 168 GLY A C 1
ATOM 1389 O O . GLY A 1 168 ? -2.748 7.464 -2.243 1.00 92.88 168 GLY A O 1
ATOM 1390 N N . PHE A 1 169 ? -2.644 7.124 -0.027 1.00 91.19 169 PHE A N 1
ATOM 1391 C CA . PHE A 1 169 ? -1.184 7.043 0.027 1.00 91.19 169 PHE A CA 1
ATOM 1392 C C . PHE A 1 169 ? -0.640 5.863 -0.795 1.00 91.19 169 PHE A C 1
ATOM 1394 O O . PHE A 1 169 ? 0.295 6.044 -1.584 1.00 91.19 169 PHE A O 1
ATOM 1401 N N . ILE A 1 170 ? -1.231 4.672 -0.673 1.00 90.31 170 ILE A N 1
ATOM 1402 C CA . ILE A 1 170 ? -0.808 3.481 -1.426 1.00 90.31 170 ILE A CA 1
ATOM 1403 C C . ILE A 1 170 ? -1.052 3.677 -2.924 1.00 90.31 170 ILE A C 1
ATOM 1405 O O . ILE A 1 170 ? -0.135 3.486 -3.728 1.00 90.31 170 ILE A O 1
ATOM 1409 N N . LEU A 1 171 ? -2.247 4.126 -3.315 1.00 91.75 171 LEU A N 1
ATOM 1410 C CA . LEU A 1 171 ? -2.599 4.357 -4.719 1.00 91.75 171 LEU A CA 1
ATOM 1411 C C . LEU A 1 171 ? -1.690 5.413 -5.361 1.00 91.75 171 LEU A C 1
ATOM 1413 O O . LEU A 1 171 ? -1.141 5.185 -6.438 1.00 91.75 171 LEU A O 1
ATOM 1417 N N . SER A 1 172 ? -1.448 6.540 -4.686 1.00 91.31 172 SER A N 1
ATOM 1418 C CA . SER A 1 172 ? -0.530 7.576 -5.187 1.00 91.31 172 SER A CA 1
ATOM 1419 C C . SER A 1 172 ? 0.922 7.088 -5.270 1.00 91.31 172 SER A C 1
ATOM 1421 O O . SER A 1 172 ? 1.634 7.435 -6.216 1.00 91.31 172 SER A O 1
ATOM 1423 N N . SER A 1 173 ? 1.347 6.218 -4.348 1.00 89.00 173 SER A N 1
ATOM 1424 C CA . SER A 1 173 ? 2.659 5.556 -4.380 1.00 89.00 173 SER A CA 1
ATOM 1425 C C . SER A 1 173 ? 2.786 4.515 -5.501 1.00 89.00 173 SER A C 1
ATOM 1427 O O . SER A 1 173 ? 3.901 4.125 -5.846 1.00 89.00 173 SER A O 1
ATOM 1429 N N . SER A 1 174 ? 1.670 4.086 -6.097 1.00 89.88 174 SER A N 1
ATOM 1430 C CA . SER A 1 174 ? 1.600 3.068 -7.159 1.00 89.88 174 SER A CA 1
ATOM 1431 C C . SER A 1 174 ? 1.841 3.590 -8.567 1.00 89.88 174 SER A C 1
ATOM 1433 O O . SER A 1 174 ? 1.973 2.804 -9.500 1.00 89.88 174 SER A O 1
ATOM 1435 N N . PHE A 1 175 ? 1.928 4.909 -8.725 1.00 89.75 175 PHE A N 1
ATOM 1436 C CA . PHE A 1 175 ? 2.365 5.543 -9.961 1.00 89.75 175 PHE A CA 1
ATOM 1437 C C . PHE A 1 175 ? 3.815 5.973 -9.814 1.00 89.75 175 PHE A C 1
ATOM 1439 O O . PHE A 1 175 ? 4.111 7.127 -9.477 1.00 89.75 175 PHE A O 1
ATOM 1446 N N . ASN A 1 176 ? 4.721 5.027 -10.021 1.00 90.31 176 ASN A N 1
ATOM 1447 C CA . ASN A 1 176 ? 6.139 5.263 -9.840 1.00 90.31 176 ASN A CA 1
ATOM 1448 C C . ASN A 1 176 ? 6.976 4.598 -10.929 1.00 90.31 176 ASN A C 1
ATOM 1450 O O . ASN A 1 176 ? 6.528 3.729 -11.677 1.00 90.31 176 ASN A O 1
ATOM 1454 N N . LEU A 1 177 ? 8.211 5.062 -10.998 1.00 88.19 177 LEU A N 1
ATOM 1455 C CA . LEU A 1 177 ? 9.282 4.439 -11.731 1.00 88.19 177 LEU A CA 1
ATOM 1456 C C . LEU A 1 177 ? 10.371 4.082 -10.719 1.00 88.19 177 LEU A C 1
ATOM 1458 O O . LEU A 1 177 ? 10.899 4.972 -10.051 1.00 88.19 177 LEU A O 1
ATOM 1462 N N . SER A 1 178 ? 10.662 2.793 -10.580 1.00 88.56 178 SER A N 1
ATOM 1463 C CA . SER A 1 178 ? 11.684 2.266 -9.674 1.00 88.56 178 SER A CA 1
ATOM 1464 C C . SER A 1 178 ? 12.899 1.831 -10.476 1.00 88.56 178 SER A C 1
ATOM 1466 O O . SER A 1 178 ? 12.782 0.971 -11.341 1.00 88.56 178 SER A O 1
ATOM 1468 N N . ILE A 1 179 ? 14.063 2.390 -10.173 1.00 84.81 179 ILE A N 1
ATOM 1469 C CA . ILE A 1 179 ? 15.344 2.052 -10.804 1.00 84.81 179 ILE A CA 1
ATOM 1470 C C . ILE A 1 179 ? 16.207 1.366 -9.750 1.00 84.81 179 ILE A C 1
ATOM 1472 O O . ILE A 1 179 ? 16.285 1.852 -8.619 1.00 84.81 179 ILE A O 1
ATOM 1476 N N . SER A 1 180 ? 16.853 0.251 -10.082 1.00 83.69 180 SER A N 1
ATOM 1477 C CA . SER A 1 180 ? 17.796 -0.379 -9.150 1.00 83.69 180 SER A CA 1
ATOM 1478 C C . SER A 1 180 ? 19.000 0.526 -8.888 1.00 83.69 180 SER A C 1
ATOM 1480 O O . SER A 1 180 ? 19.436 1.257 -9.776 1.00 83.69 180 SER A O 1
ATOM 1482 N N . LYS A 1 181 ? 19.587 0.479 -7.684 1.00 76.56 181 LYS A N 1
ATOM 1483 C CA . LYS A 1 181 ? 20.852 1.197 -7.414 1.00 76.56 181 LYS A CA 1
ATOM 1484 C C . LYS A 1 181 ? 21.978 0.763 -8.357 1.00 76.56 181 LYS A C 1
ATOM 1486 O O . LYS A 1 181 ? 22.753 1.608 -8.791 1.00 76.56 181 LYS A O 1
ATOM 1491 N N . SER A 1 182 ? 22.025 -0.530 -8.692 1.00 75.81 182 SER A N 1
ATOM 1492 C CA . SER A 1 182 ? 22.944 -1.091 -9.691 1.00 75.81 182 SER A CA 1
ATOM 1493 C C . SER A 1 182 ? 22.604 -0.701 -11.131 1.00 75.81 182 SER A C 1
ATOM 1495 O O . SER A 1 182 ? 23.395 -0.968 -12.014 1.00 75.81 182 SER A O 1
ATOM 1497 N N . ARG A 1 183 ? 21.440 -0.084 -11.368 1.00 74.06 183 ARG A N 1
ATOM 1498 C CA . ARG A 1 183 ? 20.895 0.342 -12.668 1.00 74.06 183 ARG A CA 1
ATOM 1499 C C . ARG A 1 183 ? 20.570 -0.766 -13.672 1.00 74.06 183 ARG A C 1
ATOM 1501 O O . ARG A 1 183 ? 20.013 -0.475 -14.716 1.00 74.06 183 ARG A O 1
ATOM 1508 N N . ASN A 1 184 ? 20.741 -2.033 -13.315 1.00 77.81 184 ASN A N 1
ATOM 1509 C CA . ASN A 1 184 ? 20.437 -3.171 -14.194 1.00 77.81 184 ASN A CA 1
ATOM 1510 C C . ASN A 1 184 ? 18.938 -3.358 -14.513 1.00 77.81 184 ASN A C 1
ATOM 1512 O O . ASN A 1 184 ? 18.583 -4.170 -15.369 1.00 77.81 184 ASN A O 1
ATOM 1516 N N . TRP A 1 185 ? 18.019 -2.692 -13.803 1.00 82.69 185 TRP A N 1
ATOM 1517 C CA . TRP A 1 185 ? 16.589 -2.815 -14.090 1.00 82.69 185 TRP A CA 1
ATOM 1518 C C . TRP A 1 185 ? 15.770 -1.567 -13.743 1.00 82.69 185 TRP A C 1
ATOM 1520 O O . TRP A 1 185 ? 16.071 -0.831 -12.801 1.00 82.69 185 TRP A O 1
ATOM 1530 N N . ILE A 1 186 ? 14.673 -1.386 -14.486 1.00 85.62 186 ILE A N 1
ATOM 1531 C CA . ILE A 1 186 ? 13.652 -0.355 -14.287 1.00 85.62 186 ILE A CA 1
ATOM 1532 C C . ILE A 1 186 ? 12.278 -1.027 -14.192 1.00 85.62 186 ILE A C 1
ATOM 1534 O O . ILE A 1 186 ? 11.881 -1.787 -15.074 1.00 85.62 186 ILE A O 1
ATOM 1538 N N . CYS A 1 187 ? 11.527 -0.731 -13.133 1.00 87.50 187 CYS A N 1
ATOM 1539 C CA . CYS A 1 187 ? 10.110 -1.061 -13.026 1.00 87.50 187 CYS A CA 1
ATOM 1540 C C . CYS A 1 187 ? 9.271 0.188 -13.273 1.00 87.50 187 CYS A C 1
ATOM 1542 O O . CYS A 1 187 ? 9.474 1.220 -12.638 1.00 87.50 187 CYS A O 1
ATOM 1544 N N . VAL A 1 188 ? 8.293 0.075 -14.162 1.00 88.81 188 VAL A N 1
ATOM 1545 C CA . VAL A 1 188 ? 7.261 1.087 -14.372 1.00 88.81 188 VAL A CA 1
ATOM 1546 C C . VAL A 1 188 ? 5.984 0.571 -13.732 1.00 88.81 188 VAL A C 1
ATOM 1548 O O . VAL A 1 188 ? 5.452 -0.447 -14.172 1.00 88.81 188 VAL A O 1
ATOM 1551 N N . ASN A 1 189 ? 5.493 1.279 -12.719 1.00 90.62 189 ASN A N 1
ATOM 1552 C CA . ASN A 1 189 ? 4.262 0.959 -12.008 1.00 90.62 189 ASN A CA 1
ATOM 1553 C C . ASN A 1 189 ? 3.204 2.029 -12.309 1.00 90.62 189 ASN A C 1
ATOM 1555 O O . ASN A 1 189 ? 3.434 3.226 -12.114 1.00 90.62 189 ASN A O 1
ATOM 1559 N N . GLN A 1 190 ? 2.050 1.599 -12.818 1.00 89.31 190 GLN A N 1
ATOM 1560 C CA . GLN A 1 190 ? 0.877 2.431 -13.088 1.00 89.31 190 GLN A CA 1
ATOM 1561 C C . GLN A 1 190 ? -0.374 1.698 -12.591 1.00 89.31 190 GLN A C 1
ATOM 1563 O O . GLN A 1 190 ? -1.171 1.188 -13.379 1.00 89.31 190 GLN A O 1
ATOM 1568 N N . LEU A 1 191 ? -0.520 1.613 -11.264 1.00 86.94 191 LEU A N 1
ATOM 1569 C CA . LEU A 1 191 ? -1.527 0.766 -10.610 1.00 86.94 191 LEU A CA 1
ATOM 1570 C C . LEU A 1 191 ? -1.417 -0.684 -11.073 1.00 86.94 191 LEU A C 1
ATOM 1572 O O . LEU A 1 191 ? -0.439 -1.330 -10.734 1.00 86.94 191 LEU A O 1
ATOM 1576 N N . PHE A 1 192 ? -2.394 -1.193 -11.827 1.00 82.88 192 PHE A N 1
ATOM 1577 C CA . PHE A 1 192 ? -2.482 -2.589 -12.260 1.00 82.88 192 PHE A CA 1
ATOM 1578 C C . PHE A 1 192 ? -1.649 -2.890 -13.509 1.00 82.88 192 PHE A C 1
ATOM 1580 O O . PHE A 1 192 ? -1.444 -4.053 -13.844 1.00 82.88 192 PHE A O 1
ATOM 1587 N N . ILE A 1 193 ? -1.137 -1.855 -14.178 1.00 85.88 193 ILE A N 1
ATOM 1588 C CA . ILE A 1 193 ? -0.205 -2.004 -15.291 1.00 85.88 193 ILE A CA 1
ATOM 1589 C C . ILE A 1 193 ? 1.202 -1.869 -14.719 1.00 85.88 193 ILE A C 1
ATOM 1591 O O . ILE A 1 193 ? 1.624 -0.770 -14.352 1.00 85.88 193 ILE A O 1
ATOM 1595 N N . GLN A 1 194 ? 1.931 -2.981 -14.632 1.00 88.69 194 GLN A N 1
ATOM 1596 C CA . GLN A 1 194 ? 3.332 -2.962 -14.218 1.00 88.69 194 GLN A CA 1
ATOM 1597 C C . GLN A 1 194 ? 4.220 -3.655 -15.234 1.00 88.69 194 GLN A C 1
ATOM 1599 O O . GLN A 1 194 ? 3.869 -4.703 -15.780 1.00 88.69 194 GLN A O 1
ATOM 1604 N N . LYS A 1 195 ? 5.398 -3.084 -15.470 1.00 86.62 195 LYS A N 1
ATOM 1605 C CA . LYS A 1 195 ? 6.349 -3.628 -16.433 1.00 86.62 195 LYS A CA 1
ATOM 1606 C C . LYS A 1 195 ? 7.774 -3.524 -15.913 1.00 86.62 195 LYS A C 1
ATOM 1608 O O . LYS A 1 195 ? 8.165 -2.496 -15.371 1.00 86.62 195 LYS A O 1
ATOM 1613 N N . LEU A 1 196 ? 8.529 -4.601 -16.102 1.00 86.75 196 LEU A N 1
ATOM 1614 C CA . LEU A 1 196 ? 9.956 -4.692 -15.811 1.00 86.75 196 LEU A CA 1
ATOM 1615 C C . LEU A 1 196 ? 10.736 -4.593 -17.124 1.00 86.75 196 LEU A C 1
ATOM 1617 O O . LEU A 1 196 ? 10.453 -5.345 -18.060 1.00 86.75 196 LEU A O 1
ATOM 1621 N N . ILE A 1 197 ? 11.721 -3.703 -17.155 1.00 83.12 197 ILE A N 1
ATOM 1622 C CA . ILE A 1 197 ? 12.731 -3.576 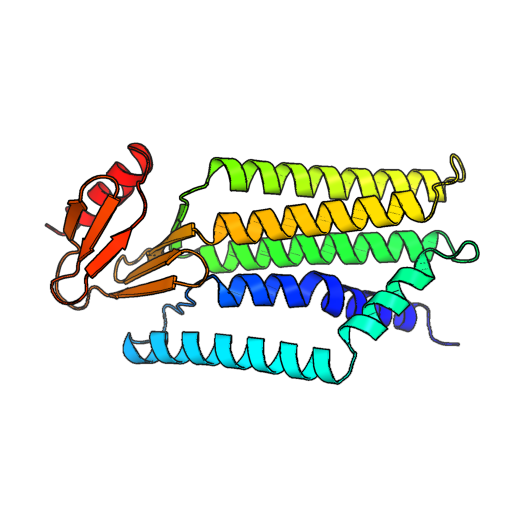-18.206 1.00 83.12 197 ILE A CA 1
ATOM 1623 C C . ILE A 1 197 ? 14.082 -3.898 -17.561 1.00 83.12 197 ILE A C 1
ATOM 1625 O O . ILE A 1 197 ? 14.394 -3.358 -16.499 1.00 83.12 197 ILE A O 1
ATOM 1629 N N . THR A 1 198 ? 14.869 -4.778 -18.168 1.00 79.50 198 THR A N 1
ATOM 1630 C CA . THR A 1 198 ? 16.229 -5.112 -17.717 1.00 79.50 198 THR A CA 1
ATOM 1631 C C . THR A 1 198 ? 17.243 -4.626 -18.739 1.00 79.50 198 THR A C 1
ATOM 1633 O O . THR A 1 198 ? 16.975 -4.672 -19.938 1.00 79.50 198 THR A O 1
ATOM 1636 N N . SER A 1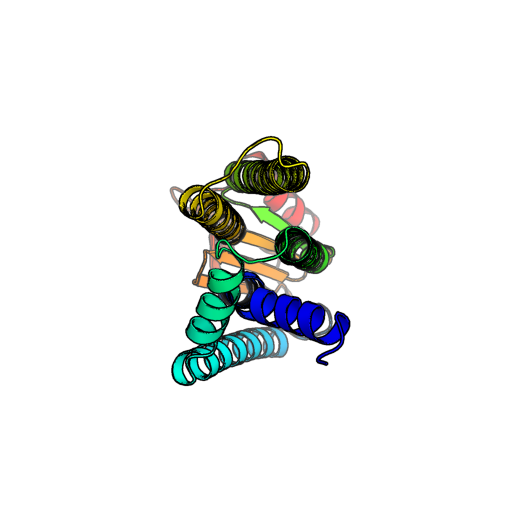 199 ? 18.386 -4.147 -18.265 1.00 71.44 199 SER A N 1
ATOM 1637 C CA . SER A 1 199 ? 19.563 -3.953 -19.104 1.00 71.44 199 SER A CA 1
ATOM 1638 C C . SER A 1 199 ? 20.369 -5.233 -18.981 1.00 71.44 199 SER A C 1
ATOM 1640 O O . SER A 1 199 ? 20.968 -5.473 -17.934 1.00 71.44 199 SER A O 1
ATOM 1642 N N . ASP A 1 200 ? 20.246 -6.115 -19.973 1.00 61.81 200 ASP A N 1
ATOM 1643 C CA . ASP A 1 200 ? 21.126 -7.277 -20.045 1.00 61.81 200 ASP A CA 1
ATOM 1644 C C . ASP A 1 200 ? 22.380 -6.907 -20.866 1.00 61.81 200 ASP A C 1
ATOM 1646 O O . ASP A 1 200 ? 23.465 -7.224 -20.401 1.00 61.81 200 ASP A O 1
ATOM 1650 N N . GLU A 1 201 ? 22.284 -6.126 -21.963 1.00 52.44 201 GLU A N 1
ATOM 1651 C CA . GLU A 1 201 ? 23.462 -5.636 -22.729 1.00 52.44 201 GLU A CA 1
ATOM 1652 C C . GLU A 1 201 ? 23.262 -4.289 -23.492 1.00 52.44 201 GLU A C 1
ATOM 1654 O O . GLU A 1 201 ? 24.192 -3.808 -24.134 1.00 52.44 201 GLU A O 1
ATOM 1659 N N . GLU A 1 202 ? 22.093 -3.626 -23.420 1.00 55.09 202 GLU A N 1
ATOM 1660 C CA . GLU A 1 202 ? 21.821 -2.343 -24.112 1.00 55.09 202 GLU A CA 1
ATOM 1661 C C . GLU A 1 202 ? 21.437 -1.210 -23.146 1.00 55.09 202 GLU A C 1
ATOM 1663 O O . GLU A 1 202 ? 20.594 -1.381 -22.262 1.00 55.09 202 GLU A O 1
ATOM 1668 N N . HIS A 1 203 ? 21.982 -0.011 -23.382 1.00 67.50 203 HIS A N 1
ATOM 1669 C CA . HIS A 1 203 ? 21.634 1.207 -22.647 1.00 67.50 203 HIS A CA 1
ATOM 1670 C C . HIS A 1 203 ? 20.145 1.540 -22.759 1.00 67.50 203 HIS A C 1
ATOM 1672 O O . HIS A 1 203 ? 19.560 1.517 -23.849 1.00 67.50 203 HIS A O 1
ATOM 1678 N N . PHE A 1 204 ? 19.532 1.957 -21.651 1.00 72.94 204 PHE A N 1
ATOM 1679 C CA . PHE A 1 204 ? 18.168 2.469 -21.707 1.00 72.94 204 PHE A CA 1
ATOM 1680 C C . PHE A 1 204 ? 18.117 3.772 -22.513 1.00 72.94 204 PHE A C 1
ATOM 1682 O O . PHE A 1 204 ? 18.868 4.718 -22.276 1.00 72.94 204 PHE A O 1
ATOM 1689 N N . LYS A 1 205 ? 17.159 3.856 -23.430 1.00 74.31 205 LYS A N 1
ATOM 1690 C CA . LYS A 1 205 ? 16.876 5.053 -24.223 1.00 74.31 205 LYS A CA 1
ATOM 1691 C C . LYS A 1 205 ? 15.566 5.670 -23.758 1.00 74.31 205 LYS A C 1
ATOM 1693 O O . LYS A 1 205 ? 14.563 4.970 -23.616 1.00 74.31 205 LYS A O 1
ATOM 1698 N N . VAL A 1 206 ? 15.568 6.989 -23.560 1.00 77.06 206 VAL A N 1
ATOM 1699 C CA . VAL A 1 206 ? 14.358 7.779 -23.294 1.00 77.06 206 VAL A CA 1
ATOM 1700 C C . VAL A 1 206 ? 14.005 8.557 -24.548 1.00 77.06 206 VAL A C 1
ATOM 1702 O O . VAL A 1 206 ? 14.807 9.341 -25.048 1.00 77.06 206 VAL A O 1
ATOM 1705 N N . LYS A 1 207 ? 12.788 8.366 -25.048 1.00 79.56 207 LYS A N 1
ATOM 1706 C CA . LYS A 1 207 ? 12.239 9.129 -26.170 1.00 79.56 207 LYS A CA 1
ATOM 1707 C C . LYS A 1 207 ? 11.025 9.923 -25.707 1.00 79.56 207 LYS A C 1
ATOM 1709 O O . LYS A 1 207 ? 10.167 9.406 -24.995 1.00 79.56 207 LYS A O 1
ATOM 1714 N N . LYS A 1 208 ? 10.929 11.187 -26.118 1.00 78.81 208 LYS A N 1
ATOM 1715 C CA . LYS A 1 208 ? 9.730 12.004 -25.892 1.00 78.81 208 LYS A CA 1
ATOM 1716 C C . LYS A 1 208 ? 8.631 11.592 -26.881 1.00 78.81 208 LYS A C 1
ATOM 1718 O O . LYS A 1 208 ? 8.888 11.522 -28.080 1.00 78.81 208 LYS A O 1
ATOM 1723 N N . CYS A 1 209 ? 7.419 11.351 -26.382 1.00 77.56 209 CYS A N 1
ATOM 1724 C CA . CYS A 1 209 ? 6.244 10.995 -27.184 1.00 77.56 209 CYS A CA 1
ATOM 1725 C C . CYS A 1 209 ? 5.045 11.834 -26.733 1.00 77.56 209 CYS A C 1
ATOM 1727 O O . CYS A 1 209 ? 4.494 11.580 -25.658 1.00 77.56 209 CYS A O 1
ATOM 1729 N N . ASP A 1 210 ? 4.644 12.820 -27.535 1.00 81.69 210 ASP A N 1
ATOM 1730 C CA . ASP A 1 210 ? 3.555 13.766 -27.252 1.00 81.69 210 ASP A CA 1
ATOM 1731 C C . ASP A 1 210 ? 3.610 14.322 -25.811 1.00 81.69 210 ASP A C 1
ATOM 1733 O O . ASP A 1 210 ? 4.481 15.123 -25.460 1.00 81.69 210 ASP A O 1
ATOM 1737 N N . ASN A 1 211 ? 2.707 13.825 -24.957 1.00 75.81 211 ASN A N 1
ATOM 1738 C CA . ASN A 1 211 ? 2.508 14.182 -23.551 1.00 75.81 211 ASN A CA 1
ATOM 1739 C C . ASN A 1 211 ? 3.108 13.162 -22.562 1.00 75.81 211 ASN A C 1
ATOM 1741 O O . ASN A 1 211 ? 2.692 13.086 -21.406 1.00 75.81 211 ASN A O 1
ATOM 1745 N N . SER A 1 212 ? 4.057 12.346 -23.005 1.00 79.75 212 SER A N 1
ATOM 1746 C CA . SER A 1 212 ? 4.645 11.236 -22.251 1.00 79.75 212 SER A CA 1
ATOM 1747 C C . SER A 1 212 ? 6.096 10.994 -22.658 1.00 79.75 212 SER A C 1
ATOM 1749 O O . SER A 1 212 ? 6.610 11.621 -23.586 1.00 79.75 212 SER A O 1
ATOM 1751 N N . TYR A 1 213 ? 6.752 10.065 -21.971 1.00 80.50 213 TYR A N 1
ATOM 1752 C CA . TYR A 1 213 ? 8.049 9.553 -22.399 1.00 80.50 213 TYR A CA 1
ATOM 1753 C C . TYR A 1 213 ? 7.942 8.053 -22.640 1.00 80.50 213 TYR A C 1
ATOM 1755 O O . TYR A 1 213 ? 7.034 7.390 -22.142 1.00 80.50 213 TYR A O 1
ATOM 1763 N N . MET A 1 214 ? 8.870 7.519 -23.411 1.00 81.94 214 MET A N 1
ATOM 1764 C CA . MET A 1 214 ? 9.008 6.100 -23.670 1.00 81.94 214 MET A CA 1
ATOM 1765 C C . MET A 1 214 ? 10.404 5.681 -23.242 1.00 81.94 214 MET A C 1
ATOM 1767 O O . MET A 1 214 ? 11.374 6.336 -23.615 1.00 81.94 214 MET A O 1
ATOM 1771 N N . ILE A 1 215 ? 10.488 4.625 -22.438 1.00 83.25 215 ILE A N 1
ATOM 1772 C CA . ILE A 1 215 ? 11.754 3.999 -22.058 1.00 83.25 215 ILE A CA 1
ATOM 1773 C C . ILE A 1 215 ? 11.866 2.684 -22.814 1.00 83.25 215 ILE A C 1
ATOM 1775 O O . ILE A 1 215 ? 10.916 1.898 -22.812 1.00 83.25 215 ILE A O 1
ATOM 1779 N N . SER A 1 216 ? 13.012 2.463 -23.448 1.00 78.88 216 SER A N 1
ATOM 1780 C CA . SER A 1 216 ? 13.310 1.284 -24.260 1.00 78.88 216 SER A CA 1
ATOM 1781 C C . SER A 1 216 ? 14.702 0.750 -23.934 1.00 78.88 216 SER A C 1
ATOM 1783 O O . SER A 1 216 ? 15.605 1.537 -23.666 1.00 78.88 216 SER A O 1
ATOM 1785 N N . ASN A 1 217 ? 14.872 -0.569 -23.967 1.00 79.81 217 ASN A N 1
ATOM 1786 C CA . ASN A 1 217 ? 16.176 -1.247 -23.984 1.00 79.81 217 ASN A CA 1
ATOM 1787 C C . ASN A 1 217 ? 16.447 -1.900 -25.359 1.00 79.81 217 ASN A C 1
ATOM 1789 O O . ASN A 1 217 ? 17.050 -2.965 -25.419 1.00 79.81 217 ASN A O 1
ATOM 1793 N N . GLY A 1 218 ? 15.853 -1.364 -26.433 1.00 74.81 218 GLY A N 1
ATOM 1794 C CA . GLY A 1 218 ? 15.929 -1.918 -27.792 1.00 74.81 218 GLY A CA 1
ATOM 1795 C C . GLY A 1 218 ? 14.964 -3.076 -28.065 1.00 74.81 218 GLY A C 1
ATOM 1796 O O . GLY A 1 218 ? 14.401 -3.156 -29.153 1.00 74.81 218 GLY A O 1
ATOM 1797 N N . LEU A 1 219 ? 14.692 -3.924 -27.067 1.00 78.00 219 LEU A N 1
ATOM 1798 C CA . LEU A 1 219 ? 13.796 -5.086 -27.198 1.00 78.00 219 LEU A CA 1
ATOM 1799 C C . LEU A 1 219 ? 12.401 -4.853 -26.611 1.00 78.00 219 LEU A C 1
ATOM 1801 O O . LEU A 1 219 ? 11.408 -5.428 -27.053 1.00 78.00 219 LEU A O 1
ATOM 1805 N N . THR A 1 220 ? 12.316 -4.062 -25.547 1.00 78.25 220 THR A N 1
ATOM 1806 C CA . THR A 1 220 ? 11.094 -3.840 -24.780 1.00 78.25 220 THR A CA 1
ATOM 1807 C C . THR A 1 220 ? 10.903 -2.357 -24.527 1.00 78.25 220 THR A C 1
ATOM 1809 O O . THR A 1 220 ? 11.724 -1.718 -23.877 1.00 78.25 220 THR A O 1
ATOM 1812 N N . GLU A 1 221 ? 9.752 -1.835 -24.948 1.00 82.56 221 GLU A N 1
ATOM 1813 C CA . GLU A 1 221 ? 9.419 -0.419 -24.778 1.00 82.56 221 GLU A CA 1
ATOM 1814 C C . GLU A 1 221 ? 8.237 -0.227 -23.833 1.00 82.56 221 GLU A C 1
ATOM 1816 O O . GLU A 1 221 ? 7.285 -1.020 -23.816 1.00 82.56 221 GLU A O 1
ATOM 1821 N N . VAL A 1 222 ? 8.286 0.824 -23.017 1.00 84.94 222 VAL A N 1
ATOM 1822 C CA . VAL A 1 222 ? 7.225 1.159 -22.063 1.00 84.94 222 VAL A CA 1
ATOM 1823 C C . VAL A 1 222 ? 6.953 2.647 -22.080 1.00 84.94 222 VAL A C 1
ATOM 1825 O O . VAL A 1 222 ? 7.843 3.463 -21.842 1.00 84.94 222 VAL A O 1
ATOM 1828 N N . LYS A 1 223 ? 5.687 2.997 -22.305 1.00 82.94 223 LYS A N 1
ATOM 1829 C CA . LYS A 1 223 ? 5.201 4.365 -22.155 1.00 82.94 223 LYS A CA 1
ATOM 1830 C C . LYS A 1 223 ? 5.114 4.714 -20.671 1.00 82.94 223 LYS A C 1
ATOM 1832 O O . LYS A 1 223 ? 4.407 4.059 -19.903 1.00 82.94 223 LYS A O 1
ATOM 1837 N N . ILE A 1 224 ? 5.806 5.770 -20.275 1.00 83.94 224 ILE A N 1
ATOM 1838 C CA . ILE A 1 224 ? 5.777 6.322 -18.926 1.00 83.94 224 ILE A CA 1
ATOM 1839 C C . ILE A 1 224 ? 5.004 7.638 -18.908 1.00 83.94 224 ILE A C 1
ATOM 1841 O O . ILE A 1 224 ? 4.934 8.378 -19.890 1.00 83.94 224 ILE A O 1
ATOM 1845 N N . PHE A 1 225 ? 4.400 7.940 -17.766 1.00 79.94 225 PHE A N 1
ATOM 1846 C CA . PHE A 1 225 ? 3.718 9.209 -17.549 1.00 79.94 225 PHE A CA 1
ATOM 1847 C C . PHE A 1 225 ? 4.681 10.400 -17.673 1.00 79.94 225 PHE A C 1
ATOM 1849 O O . PHE A 1 225 ? 5.893 10.264 -17.508 1.00 79.94 225 PHE A O 1
ATOM 1856 N N . ARG A 1 226 ? 4.137 11.599 -17.921 1.00 78.62 226 ARG A N 1
ATOM 1857 C CA . ARG A 1 226 ? 4.931 12.832 -17.919 1.00 78.62 226 ARG A CA 1
ATOM 1858 C C . ARG A 1 226 ? 5.572 13.038 -16.549 1.00 78.62 226 ARG A C 1
ATOM 1860 O O . ARG A 1 226 ? 4.870 13.176 -15.548 1.00 78.62 226 ARG A O 1
ATOM 1867 N N . VAL A 1 227 ? 6.897 13.081 -16.528 1.00 70.38 227 VAL A N 1
ATOM 1868 C CA . VAL A 1 227 ? 7.691 13.412 -15.344 1.00 70.38 227 VAL A CA 1
ATOM 1869 C C . VAL A 1 227 ? 7.993 14.913 -15.354 1.00 70.38 227 VAL A C 1
ATOM 1871 O O . VAL A 1 227 ? 8.079 15.529 -16.421 1.00 70.38 227 VAL A O 1
ATOM 1874 N N . ASN A 1 228 ? 8.114 15.528 -14.177 1.00 70.88 228 ASN A N 1
ATOM 1875 C CA . ASN A 1 228 ? 8.578 16.913 -14.067 1.00 70.88 228 ASN A CA 1
ATOM 1876 C C . ASN A 1 228 ? 10.051 17.029 -14.504 1.00 70.88 228 ASN A C 1
ATOM 1878 O O . ASN A 1 228 ? 10.759 16.028 -14.575 1.00 70.88 228 ASN A O 1
ATOM 1882 N N . LYS A 1 229 ? 10.528 18.252 -14.779 1.00 68.25 229 LYS A N 1
ATOM 1883 C CA . LYS A 1 229 ? 11.892 18.484 -15.294 1.00 68.25 229 LYS A CA 1
ATOM 1884 C C . LYS A 1 229 ? 12.975 17.885 -14.388 1.00 68.25 229 LYS A C 1
ATOM 1886 O O . LYS A 1 229 ? 13.902 17.270 -14.884 1.00 68.25 229 LYS A O 1
ATOM 1891 N N . SER A 1 230 ? 12.832 17.989 -13.067 1.00 70.88 230 SER A N 1
ATOM 1892 C CA . SER A 1 230 ? 13.787 17.389 -12.124 1.00 70.88 230 SER A CA 1
ATOM 1893 C C . SER A 1 230 ? 13.775 15.859 -12.150 1.00 70.88 230 SER A C 1
ATOM 1895 O O . SER A 1 230 ? 14.833 15.241 -12.096 1.00 70.88 230 SER A O 1
ATOM 1897 N N . GLY A 1 231 ? 12.599 15.237 -12.262 1.00 68.81 231 GLY A N 1
ATOM 1898 C CA . GLY A 1 231 ? 12.473 13.794 -12.430 1.00 68.81 231 GLY A CA 1
ATOM 1899 C C . GLY A 1 231 ? 13.014 13.317 -13.776 1.00 68.81 231 GLY A C 1
ATOM 1900 O O . GLY A 1 231 ? 13.681 12.292 -13.810 1.00 68.81 231 GLY A O 1
ATOM 1901 N N . LEU A 1 232 ? 12.790 14.076 -14.853 1.00 69.50 232 LEU A N 1
ATOM 1902 C CA . LEU A 1 232 ? 13.341 13.785 -16.176 1.00 69.50 232 LEU A CA 1
ATOM 1903 C C . LEU A 1 232 ? 14.865 13.891 -16.178 1.00 69.50 232 LEU A C 1
ATOM 1905 O O . LEU A 1 232 ? 15.508 12.917 -16.531 1.00 69.50 232 LEU A O 1
ATOM 1909 N N . ASN A 1 233 ? 15.430 15.001 -15.695 1.00 67.25 233 ASN A N 1
ATOM 1910 C CA . ASN A 1 233 ? 16.879 15.164 -15.575 1.00 67.25 233 ASN A CA 1
ATOM 1911 C C . ASN A 1 233 ? 17.487 14.040 -14.732 1.00 67.25 233 ASN A C 1
ATOM 1913 O O . ASN A 1 233 ? 18.554 13.539 -15.045 1.00 67.25 233 ASN A O 1
ATOM 1917 N N . ARG A 1 234 ? 16.804 13.601 -13.665 1.00 70.56 234 ARG A N 1
ATOM 1918 C CA . ARG A 1 234 ? 17.271 12.467 -12.861 1.00 70.56 234 ARG A CA 1
ATOM 1919 C C . ARG A 1 234 ? 17.270 11.165 -13.659 1.00 70.56 234 ARG A C 1
ATOM 1921 O O . ARG A 1 234 ? 18.190 10.380 -13.485 1.00 70.56 234 ARG A O 1
ATOM 1928 N N . ILE A 1 235 ? 16.261 10.929 -14.497 1.00 71.75 235 ILE A N 1
ATOM 1929 C CA . ILE A 1 235 ? 16.237 9.778 -15.407 1.00 71.75 235 ILE A CA 1
ATOM 1930 C C . ILE A 1 235 ? 17.369 9.919 -16.430 1.00 71.75 235 ILE A C 1
ATOM 1932 O O . ILE A 1 235 ? 18.197 9.028 -16.509 1.00 71.75 235 ILE A O 1
ATOM 1936 N N . GLU A 1 236 ? 17.459 11.036 -17.149 1.00 68.44 236 GLU A N 1
ATOM 1937 C CA . GLU A 1 236 ? 18.479 11.285 -18.178 1.00 68.44 236 GLU A CA 1
ATOM 1938 C C . GLU A 1 236 ? 19.898 11.161 -17.614 1.00 68.44 236 GLU A C 1
ATOM 1940 O O . GLU A 1 236 ? 20.665 10.348 -18.114 1.00 68.44 236 GLU A O 1
ATOM 1945 N N . CYS A 1 237 ? 20.219 11.827 -16.499 1.00 62.31 237 CYS A N 1
ATOM 1946 C CA . CYS A 1 237 ? 21.518 11.687 -15.841 1.00 62.31 237 CYS A CA 1
ATOM 1947 C C . CYS A 1 237 ? 21.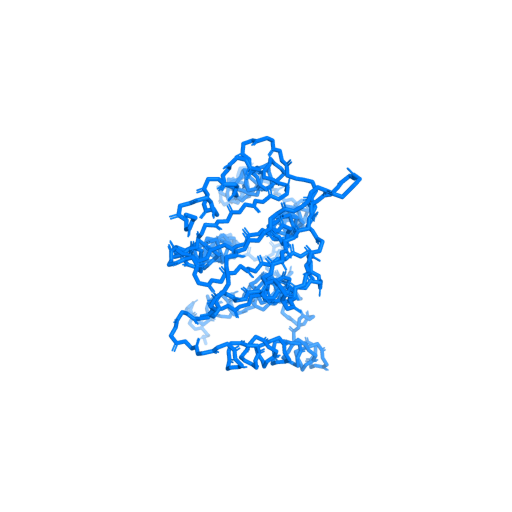808 10.243 -15.418 1.00 62.31 237 CYS A C 1
ATOM 1949 O O . CYS A 1 237 ? 22.947 9.807 -15.508 1.00 62.31 237 CYS A O 1
ATOM 1951 N N . LEU A 1 238 ? 20.813 9.490 -14.931 1.00 64.06 238 LEU A N 1
ATOM 1952 C CA . LEU A 1 238 ? 21.027 8.089 -14.549 1.00 64.06 238 LEU A CA 1
ATOM 1953 C C . LEU A 1 238 ? 21.316 7.190 -15.758 1.00 64.06 238 LEU A C 1
ATOM 1955 O O . LEU A 1 238 ? 21.979 6.170 -15.575 1.00 64.06 238 LEU A O 1
ATOM 1959 N N . LEU A 1 239 ? 20.844 7.575 -16.945 1.00 64.12 239 LEU A N 1
ATOM 1960 C CA . LEU A 1 239 ? 20.982 6.825 -18.192 1.00 64.12 239 LEU A CA 1
ATOM 1961 C C . LEU A 1 239 ? 22.161 7.284 -19.068 1.00 64.12 239 LEU A C 1
ATOM 1963 O O . LEU A 1 239 ? 22.637 6.507 -19.885 1.00 64.12 239 LEU A O 1
ATOM 1967 N N . GLU A 1 240 ? 22.655 8.514 -18.902 1.00 56.56 240 GLU A N 1
ATOM 1968 C CA . GLU A 1 240 ? 23.817 9.044 -19.635 1.00 56.56 240 GLU A CA 1
ATOM 1969 C C . GLU A 1 240 ? 25.165 8.521 -19.126 1.00 56.56 240 GLU A C 1
ATOM 1971 O O . GLU A 1 240 ? 26.094 8.439 -19.916 1.00 56.56 240 GLU A O 1
ATOM 1976 N N . VAL A 1 241 ? 25.280 8.115 -17.852 1.00 52.25 241 VAL A N 1
ATOM 1977 C CA . VAL A 1 241 ? 26.540 7.593 -17.256 1.00 52.25 241 VAL A CA 1
ATOM 1978 C C . VAL A 1 241 ? 27.048 6.306 -17.929 1.00 52.25 241 VAL A C 1
ATOM 1980 O O . VAL A 1 241 ? 28.150 5.852 -17.650 1.00 52.25 241 VAL A O 1
ATOM 1983 N N . GLU A 1 242 ? 26.249 5.711 -18.804 1.00 46.28 242 GLU A N 1
ATOM 1984 C CA . GLU A 1 242 ? 26.569 4.479 -19.514 1.00 46.28 242 GLU A CA 1
ATOM 1985 C C . GLU A 1 242 ? 26.962 4.687 -20.992 1.00 46.28 242 GLU A C 1
ATOM 1987 O O . GLU A 1 242 ? 27.359 3.714 -21.622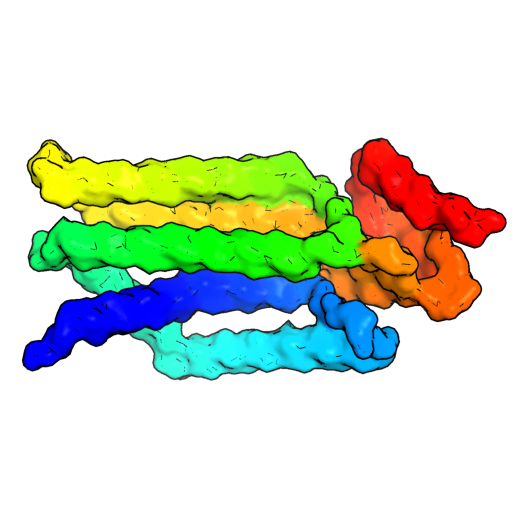 1.00 46.28 242 GLU A O 1
ATOM 1992 N N . ARG A 1 243 ? 26.874 5.909 -21.545 1.00 45.06 243 ARG A N 1
ATOM 1993 C CA . ARG A 1 243 ? 27.375 6.222 -22.901 1.00 45.06 243 ARG A CA 1
ATOM 1994 C C . ARG A 1 243 ? 28.871 6.513 -22.902 1.00 45.06 243 ARG A C 1
ATOM 1996 O O . ARG A 1 243 ? 29.506 6.147 -23.913 1.00 45.06 243 ARG A O 1
#

pLDDT: mean 81.6, std 10.06, range [45.06, 96.19]

=== Feature glossary ===
Feature key, reading from the visual/contextual features back to the raw sequence:

Rendered structure images. Structure images are PyMOL renders from six orthogonal camera directions. Cartoon representation draws helices as coils and strands as arrows; sticks shows the backbone as bonds; surface shows the solvent-excluded envelope. Rainbow coloring maps sequence position to hue (blue→red, N→C); chain coloring assigns a distinct color per polypeptide.

Contact-map, Ramachandran, and PAE plots. Three diagnostic plots accompany the record. The Cα contact map visualizes the tertiary structure as a 2D adjacency matrix (8 Å cutoff, sequence-local contacts suppressed). The Ramachandran plot shows the distribution of backbone (φ, ψ) torsions, with points in the α and β basins reflecting secondary structure content. The PAE plot shows AlphaFold's inter-residue confidence as a color matrix.

InterPro / GO / CATH / organism. The annotation block draws on four external resources. InterPro: which protein families and domains the sequence belongs to. GO: standardized terms for what the protein does, what process it participates in, and where in the cell it acts. CATH: which structural fold it has in the CATH hierarchy. Organism: the species of origin.

Nearest PDB structures. Structural nearest neighbors (via Foldseek easy-search vs the PDB). Reported per hit: target PDB id, E-value, and alignment TM-score. A TM-score above ~0.5 is the conventional threshold for 'same fold'.

Predicted aligned error. Predicted aligned error is AlphaFold's pairwise confidence. Unlike pLDDT (per-residue), PAE is per-residue-pair and captures whether two parts of the structure are correctly placed relative to each other. Units are ångströms of expected positional error.

Solvent-accessible surface area. SASA measures how much of the protein is reachable by solvent. It is computed by rolling a water-sized probe over the atomic surface and summing the exposed area (Å²). Per-residue SASA distinguishes core (buried, low SASA) from surface (exposed, high SASA) residues; total SASA is a whole-molecule size measure.

B-factor. Crystallographic B-factors measure how much each atom's electron density is smeared out, in Å². They rise in mobile loops and surface residues and fall in the buried interior. In AlphaFold models this column is repurposed to hold pLDDT instead.

pLDDT. For AlphaFold models, the B-factor field carries pLDDT — the model's own estimate of local accuracy on a 0–100 scale. Regions with pLDDT<50 should be treated as essentially unmodeled; they often correspond to intrinsically disordered segments.

Backbone torsions (φ/ψ). φ (phi) and ψ (psi) are the two rotatable backbone dihedrals per residue: φ is the C(i-1)–N–Cα–C torsion, ψ is the N–Cα–C–N(i+1) torsion, both in degrees on (−180°, 180°]. α-helical residues cluster near (−60°, −45°); β-strand residues near (−120°, +130°). A Ramachandran plot is simply a scatter of (φ, ψ) for every residue.

Radius of gyration, Cα contacts, bounding box. Radius of gyration (Rg) is the root-mean-square distance of Cα atoms from their centroid — a single number for overall size and compactness. A globular domain of N residues has Rg ≈ 2.2·N^0.38 Å; an extended or disordered chain has a much larger Rg. The Cα contact count is the number of residue pairs whose Cα atoms are within 8 Å and are more than four positions apart in sequence — a standard proxy for tertiary packing density. The bounding box is the smallest axis-aligned box enclosing all Cα atoms.

Secondary structure (3-state, P-SEA). Three-state secondary structure (P-SEA) collapses the eight DSSP classes into helix (a), strand (b), and coil (c). P-SEA assigns these from Cα geometry alone — distances and angles — without requiring backbone oxygens, so it works on any Cα trace.

Secondary structure (8-state, DSSP). Secondary structure is the local, repeating backbone conformation. DSSP classifies it into eight states by reading the hydrogen-bond network: three helix types (H, G, I), two β types (E, B), two non-regular types (T, S), and unstructured coil (-).

Foldseek 3Di. The Foldseek 3Di string encodes local tertiary geometry as a 20-letter alphabet — one character per residue — derived from the relative positions of nearby Cα atoms. Unlike the amino-acid sequence, 3Di is a direct function of the 3D structure, so two proteins with the same fold have similar 3Di strings even at low sequence identity.

mmCIF coordinates. Structure coordinates are given as an mmCIF _atom_site loop: one row per atom with element, residue name, chain id, sequence number, and x/y/z position in Å. Only the four main-chain atoms per residue are included here; side chains are omitted to keep the record compact.

Sequence. This is the polypeptide sequence — one letter per residue, N-terminus first. Length ranges from a few dozen residues for small domains to over a thousand for large multi-domain proteins.